Protein AF-A0A5D2XWC8-F1 (afdb_monomer_lite)

Secondary structure (DSSP, 8-state):
-HHHHHHHHHHHHHHHHHHHHHHHHHHHHHHH-TTTT--TTHHHH-----TTSTTB-HHHHHS--HHHHSTTSTT---S-SSB--HHHHHHHHTSTTHHHHHHHHHHHHHHHHHHHHHHHHHHHHHHHHHHHHHHS-----PPPHHHHHHHHHHHHHHHHHHHHHHHHHHTT-HHHHHHHHHHHHHHHTT--

Organism: Gossypium mustelinum (NCBI:txid34275)

Foldseek 3Di:
DVVVVVVVVVVVVVVVVVVVVVVVVVVVCVVPNPCPPDDPVNVVVDDPDALPDPLAQLLLLQPDDPQVVQPPHPPHPHDDSHDNDVVNSVVLVPDPCNVVCNVVSVVVVVVVVVVVVVVVVVVVVVVVVVVVVVVPDPPPPPQPPVNVVVVVVVVVVLVVLVVVLVVCVVVVVPVVSVVSVVVSVVVVVVVD

InterPro domains:
  IPR004882 Luc7-related [PF03194] (22-184)
  IPR004882 Luc7-related [PTHR12375] (21-184)

Structure (mmCIF, N/CA/C/O backbone):
data_AF-A0A5D2XWC8-F1
#
_entry.id   AF-A0A5D2XWC8-F1
#
loop_
_atom_site.group_PDB
_atom_site.id
_atom_site.type_symbol
_atom_site.label_atom_id
_atom_site.label_alt_id
_atom_site.label_comp_id
_atom_site.label_asym_id
_atom_site.label_entity_id
_atom_site.label_seq_id
_atom_site.pdbx_PDB_ins_code
_atom_site.Cartn_x
_atom_site.Cartn_y
_atom_site.Cartn_z
_atom_site.occupancy
_atom_site.B_iso_or_equiv
_atom_site.auth_seq_id
_atom_site.auth_comp_id
_atom_site.auth_asym_id
_atom_site.auth_atom_id
_atom_site.pdbx_PDB_model_num
ATOM 1 N N . SER A 1 1 ? -16.685 -23.883 1.440 1.00 54.78 1 SER A N 1
ATOM 2 C CA . SER A 1 1 ? -17.374 -22.739 0.818 1.00 54.78 1 SER A CA 1
ATOM 3 C C . SER A 1 1 ? -17.282 -22.875 -0.696 1.00 54.78 1 SER A C 1
ATOM 5 O O . SER A 1 1 ? -16.177 -22.908 -1.220 1.00 54.78 1 SER A O 1
ATOM 7 N N . ILE A 1 2 ? -18.404 -23.049 -1.403 1.00 61.97 2 ILE A N 1
ATOM 8 C CA . ILE A 1 2 ? -18.435 -23.321 -2.860 1.00 61.97 2 ILE A CA 1
ATOM 9 C C . ILE A 1 2 ? -17.754 -22.191 -3.659 1.00 61.97 2 ILE A C 1
ATOM 11 O O . ILE A 1 2 ? -17.046 -22.448 -4.630 1.00 61.97 2 ILE A O 1
ATOM 15 N N . TYR A 1 3 ? -17.871 -20.954 -3.175 1.00 50.38 3 TYR A N 1
ATOM 16 C CA . TYR A 1 3 ? -17.264 -19.765 -3.773 1.00 50.38 3 TYR A CA 1
ATOM 17 C C . TYR A 1 3 ? -15.728 -19.772 -3.767 1.00 50.38 3 TYR A C 1
ATOM 19 O O . TYR A 1 3 ? -15.124 -19.341 -4.745 1.00 50.38 3 TYR A O 1
ATOM 27 N N . GLU A 1 4 ? -15.078 -20.311 -2.729 1.00 62.38 4 GLU A N 1
ATOM 28 C CA . GLU A 1 4 ? -13.609 -20.417 -2.703 1.00 62.38 4 GLU A CA 1
ATOM 29 C C . GLU A 1 4 ? -13.086 -21.422 -3.730 1.00 62.38 4 GLU A C 1
ATOM 31 O O . GLU A 1 4 ? -12.041 -21.197 -4.337 1.00 62.38 4 GLU A O 1
ATOM 36 N N . ASN A 1 5 ? -13.820 -22.515 -3.958 1.00 63.06 5 ASN A N 1
ATOM 37 C CA . ASN A 1 5 ? -13.453 -23.498 -4.973 1.00 63.06 5 ASN A CA 1
ATOM 38 C C . ASN A 1 5 ? -13.664 -22.948 -6.388 1.00 63.06 5 ASN A C 1
ATOM 40 O O . ASN A 1 5 ? -12.824 -23.189 -7.247 1.00 63.06 5 ASN A O 1
ATOM 44 N N . ILE A 1 6 ? -14.712 -22.149 -6.620 1.00 68.94 6 ILE A N 1
ATOM 45 C CA . ILE A 1 6 ? -14.943 -21.479 -7.910 1.00 68.94 6 ILE A CA 1
ATOM 46 C C . ILE A 1 6 ? -13.860 -20.425 -8.190 1.00 68.94 6 ILE A C 1
ATOM 48 O O . ILE A 1 6 ? -13.326 -20.391 -9.294 1.00 68.94 6 ILE A O 1
ATOM 52 N N . LEU A 1 7 ? -13.472 -19.614 -7.199 1.00 56.53 7 LEU A N 1
ATOM 53 C CA . LEU A 1 7 ? -12.392 -18.623 -7.337 1.00 56.53 7 LEU A CA 1
ATOM 54 C C . LEU A 1 7 ? -11.024 -19.272 -7.572 1.00 56.53 7 LEU A C 1
ATOM 56 O O . LEU A 1 7 ? -10.257 -18.800 -8.411 1.00 56.53 7 LEU A O 1
ATOM 60 N N . LYS A 1 8 ? -10.723 -20.374 -6.874 1.00 65.06 8 LYS A N 1
ATOM 61 C CA . LYS A 1 8 ? -9.512 -21.168 -7.125 1.00 65.06 8 LYS A CA 1
ATOM 62 C C . LYS A 1 8 ? -9.528 -21.774 -8.524 1.00 65.06 8 LYS A C 1
ATOM 64 O O . LYS A 1 8 ? -8.519 -21.693 -9.212 1.00 65.06 8 LYS A O 1
ATOM 69 N N . PHE A 1 9 ? -10.663 -22.312 -8.969 1.00 70.75 9 PHE A N 1
ATOM 70 C CA . PHE A 1 9 ? -10.801 -22.875 -10.311 1.00 70.75 9 PHE A CA 1
ATOM 71 C C . PHE A 1 9 ? -10.663 -21.799 -11.394 1.00 70.75 9 PHE A C 1
ATOM 73 O O . PHE A 1 9 ? -9.959 -22.015 -12.370 1.00 70.75 9 PHE A O 1
ATOM 80 N N . PHE A 1 10 ? -11.252 -20.616 -11.204 1.00 60.78 10 PHE A N 1
ATOM 81 C CA . PHE A 1 10 ? -11.166 -19.510 -12.160 1.00 60.78 10 PHE A CA 1
ATOM 82 C C . PHE A 1 10 ? -9.744 -18.938 -12.263 1.00 60.78 10 PHE A C 1
ATOM 84 O O . PHE A 1 10 ? -9.257 -18.718 -13.370 1.00 60.78 10 PHE A O 1
ATOM 91 N N . ASN A 1 11 ? -9.041 -18.770 -11.136 1.00 56.38 11 ASN A N 1
ATOM 92 C CA . ASN A 1 11 ? -7.635 -18.349 -11.137 1.00 56.38 11 ASN A CA 1
ATOM 93 C C . ASN A 1 11 ? -6.719 -19.405 -11.759 1.00 56.38 11 ASN A C 1
ATOM 95 O O . ASN A 1 11 ? -5.891 -19.065 -12.599 1.00 56.38 11 ASN A O 1
ATOM 99 N N . LEU A 1 12 ? -6.903 -20.683 -11.412 1.00 61.22 12 LEU A N 1
ATOM 100 C CA . LEU A 1 12 ? -6.120 -21.773 -11.992 1.00 61.22 12 LEU A CA 1
ATOM 101 C C . LEU A 1 12 ? -6.375 -21.886 -13.501 1.00 61.22 12 LEU A C 1
ATOM 103 O O . LEU A 1 12 ? -5.437 -22.048 -14.269 1.00 61.22 12 LEU A O 1
ATOM 107 N N . PHE A 1 13 ? -7.625 -21.727 -13.940 1.00 59.25 13 PHE A N 1
ATOM 108 C CA . PHE A 1 13 ? -8.003 -21.763 -15.352 1.00 59.25 13 PHE A CA 1
ATOM 109 C C . PHE A 1 13 ? -7.475 -20.549 -16.126 1.00 59.25 13 PHE A C 1
ATOM 111 O O . PHE A 1 13 ? -6.990 -20.703 -17.243 1.00 59.25 13 PHE A O 1
ATOM 118 N N . SER A 1 14 ? -7.504 -19.350 -15.536 1.00 54.59 14 SER A N 1
ATOM 119 C CA . SER A 1 14 ? -6.908 -18.145 -16.127 1.00 54.59 14 SER A CA 1
ATOM 120 C C . SER A 1 14 ? -5.389 -18.273 -16.252 1.00 54.59 14 SER A C 1
ATOM 122 O O . SER A 1 14 ? -4.831 -17.969 -17.305 1.00 54.59 14 SER A O 1
ATOM 124 N N . GLN A 1 15 ? -4.724 -18.777 -15.211 1.00 54.72 15 GLN A N 1
ATOM 125 C CA . GLN A 1 15 ? -3.281 -19.007 -15.198 1.00 54.72 15 GLN A CA 1
ATOM 126 C C . GLN A 1 15 ? -2.872 -20.085 -16.212 1.00 54.72 15 GLN A C 1
ATOM 128 O O . GLN A 1 15 ? -1.922 -19.892 -16.968 1.00 54.72 15 GLN A O 1
ATOM 133 N N . PHE A 1 16 ? -3.647 -21.168 -16.313 1.00 55.03 16 PHE A N 1
ATOM 134 C CA . PHE A 1 16 ? -3.420 -22.235 -17.288 1.00 55.03 16 PHE A CA 1
ATOM 135 C C . PHE A 1 16 ? -3.670 -21.761 -18.728 1.00 55.03 16 PHE A C 1
ATOM 137 O O . PHE A 1 16 ? -2.882 -22.043 -19.625 1.00 55.03 16 PHE A O 1
ATOM 144 N N . ARG A 1 17 ? -4.726 -20.973 -18.966 1.00 52.31 17 ARG A N 1
ATOM 145 C CA . ARG A 1 17 ? -5.035 -20.395 -20.285 1.00 52.31 17 ARG A CA 1
ATOM 146 C C . ARG A 1 17 ? -3.965 -19.401 -20.750 1.00 52.31 17 ARG A C 1
ATOM 148 O O . ARG A 1 17 ? -3.663 -19.371 -21.941 1.00 52.31 17 ARG A O 1
ATOM 155 N N . PHE A 1 18 ? -3.397 -18.616 -19.835 1.00 47.09 18 PHE A N 1
ATOM 156 C CA . PHE A 1 18 ? -2.287 -17.704 -20.125 1.00 47.09 18 PHE A CA 1
ATOM 157 C C . PHE A 1 18 ? -1.017 -18.485 -20.504 1.00 47.09 18 PHE A C 1
ATOM 159 O O . PHE A 1 18 ? -0.455 -18.250 -21.570 1.00 47.09 18 PHE A O 1
ATOM 166 N N . GLN A 1 19 ? -0.658 -19.520 -19.732 1.00 57.03 19 GLN A N 1
ATOM 167 C CA . GLN A 1 19 ? 0.472 -20.407 -20.045 1.00 57.03 19 GLN A CA 1
ATOM 168 C C . GLN A 1 19 ? 0.331 -21.135 -21.389 1.00 57.03 19 GLN A C 1
ATOM 170 O O . GLN A 1 19 ? 1.308 -21.252 -22.120 1.00 57.03 19 GLN A O 1
ATOM 175 N N . VAL A 1 20 ? -0.865 -21.622 -21.736 1.00 61.16 20 VAL A N 1
ATOM 176 C CA . VAL A 1 20 ? -1.097 -22.341 -23.002 1.00 61.16 20 VAL A CA 1
ATOM 177 C C . VAL A 1 20 ? -0.996 -21.404 -24.209 1.00 61.16 20 VAL A C 1
ATOM 179 O O . VAL A 1 20 ? -0.419 -21.785 -25.226 1.00 61.16 20 VAL A O 1
ATOM 182 N N . MET A 1 21 ? -1.509 -20.174 -24.096 1.00 60.53 21 MET A N 1
ATOM 183 C CA . MET A 1 21 ? -1.393 -19.165 -25.155 1.00 60.53 21 MET A CA 1
ATOM 184 C C . MET A 1 21 ? 0.052 -18.706 -25.359 1.00 60.53 21 MET A C 1
ATOM 186 O O . MET A 1 21 ? 0.487 -18.578 -26.502 1.00 60.53 21 MET A O 1
ATOM 190 N N . ASP A 1 22 ? 0.813 -18.513 -24.282 1.00 64.38 22 ASP A N 1
ATOM 191 C CA . ASP A 1 22 ? 2.220 -18.114 -24.374 1.00 64.38 22 ASP A CA 1
ATOM 192 C C . ASP A 1 22 ? 3.117 -19.261 -24.852 1.00 64.38 22 ASP A C 1
ATOM 194 O O . ASP A 1 22 ? 4.022 -19.033 -25.649 1.00 64.38 22 ASP A O 1
ATOM 198 N N . ALA A 1 23 ? 2.821 -20.507 -24.470 1.00 64.38 23 ALA A N 1
ATOM 199 C CA . ALA A 1 23 ? 3.523 -21.682 -24.983 1.00 64.38 23 ALA A CA 1
ATOM 200 C C . ALA A 1 23 ? 3.250 -21.918 -26.478 1.00 64.38 23 ALA A C 1
ATOM 202 O O . ALA A 1 23 ? 4.168 -22.242 -27.228 1.00 64.38 23 ALA A O 1
ATOM 203 N N . GLN A 1 24 ? 2.009 -21.719 -26.941 1.00 61.78 24 GLN A N 1
ATOM 204 C CA . GLN A 1 24 ? 1.690 -21.795 -28.371 1.00 61.78 24 GLN A CA 1
ATOM 205 C C . GLN A 1 24 ? 2.339 -20.661 -29.168 1.00 61.78 24 GLN A C 1
ATOM 207 O O . GLN A 1 24 ? 2.799 -20.902 -30.283 1.00 61.78 24 GLN A O 1
ATOM 212 N N . ARG A 1 25 ? 2.415 -19.448 -28.606 1.00 63.25 25 ARG A N 1
ATOM 213 C CA . ARG A 1 25 ? 3.141 -18.322 -29.215 1.00 63.25 25 ARG A CA 1
ATOM 214 C C . ARG A 1 25 ? 4.638 -18.591 -29.294 1.00 63.25 25 ARG A C 1
ATOM 216 O O . ARG A 1 25 ? 5.199 -18.441 -30.368 1.00 63.25 25 ARG A O 1
ATOM 223 N N . ALA A 1 26 ? 5.249 -19.071 -28.213 1.00 67.06 26 ALA A N 1
ATOM 224 C CA . ALA A 1 26 ? 6.668 -19.412 -28.176 1.00 67.06 26 ALA A CA 1
ATOM 225 C C . ALA A 1 26 ? 7.027 -20.507 -29.196 1.00 67.06 26 ALA A C 1
ATOM 227 O O . ALA A 1 26 ? 8.011 -20.374 -29.917 1.00 67.06 26 ALA A O 1
ATOM 228 N N . LEU A 1 27 ? 6.188 -21.540 -29.325 1.00 68.75 27 LEU A N 1
ATOM 229 C CA . LEU A 1 27 ? 6.375 -22.596 -30.323 1.00 68.75 27 LEU A CA 1
ATOM 230 C C . LEU A 1 27 ? 6.219 -22.073 -31.763 1.00 68.75 27 LEU A C 1
ATOM 232 O O . LEU A 1 27 ? 6.950 -22.483 -32.662 1.00 68.75 27 LEU A O 1
ATOM 236 N N . LEU A 1 28 ? 5.270 -21.162 -32.001 1.00 58.47 28 LEU A N 1
ATOM 237 C CA . LEU A 1 28 ? 5.082 -20.526 -33.309 1.00 58.47 28 LEU A CA 1
ATOM 238 C C . LEU A 1 28 ? 6.227 -19.562 -33.658 1.00 58.47 28 LEU A C 1
ATOM 240 O O . LEU A 1 28 ? 6.624 -19.501 -34.823 1.00 58.47 28 LEU A O 1
ATOM 244 N N . ASP A 1 29 ? 6.780 -18.858 -32.670 1.00 66.44 29 ASP A N 1
ATOM 245 C CA . ASP A 1 29 ? 7.931 -17.962 -32.820 1.00 66.44 29 ASP A CA 1
ATOM 246 C C . ASP A 1 29 ? 9.225 -18.735 -33.121 1.00 66.44 29 ASP A C 1
ATOM 248 O O . ASP A 1 29 ? 10.055 -18.263 -33.901 1.00 66.44 29 ASP A O 1
ATOM 252 N N . GLU A 1 30 ? 9.369 -19.944 -32.573 1.00 61.03 30 GLU A N 1
ATOM 253 C CA . GLU A 1 30 ? 10.474 -20.866 -32.865 1.00 61.03 30 GLU A CA 1
ATOM 254 C C . GLU A 1 30 ? 10.376 -21.456 -34.285 1.00 61.03 30 GLU A C 1
ATOM 256 O O . GLU A 1 30 ? 11.393 -21.671 -34.944 1.00 61.03 30 GLU A O 1
ATOM 261 N N . LEU A 1 31 ? 9.154 -21.650 -34.800 1.00 53.94 31 LEU A N 1
ATOM 262 C CA . LEU A 1 31 ? 8.916 -22.234 -36.125 1.00 53.94 31 LEU A CA 1
ATOM 263 C C . LEU A 1 31 ? 8.903 -21.201 -37.273 1.00 53.94 31 LEU A C 1
ATOM 265 O O . LEU A 1 31 ? 9.210 -21.559 -38.408 1.00 53.94 31 LEU A O 1
ATOM 269 N N . MET A 1 32 ? 8.526 -19.939 -37.010 1.00 55.94 32 MET A N 1
ATOM 270 C CA . MET A 1 32 ? 8.271 -18.918 -38.050 1.00 55.94 32 MET A CA 1
ATOM 271 C C . MET A 1 32 ? 9.035 -17.594 -37.864 1.00 55.94 32 MET A C 1
ATOM 273 O O . MET A 1 32 ? 8.947 -16.722 -38.732 1.00 55.94 32 MET A O 1
ATOM 277 N N . GLY A 1 33 ? 9.793 -17.440 -36.774 1.00 59.25 33 GLY A N 1
ATOM 278 C CA . GLY A 1 33 ? 10.569 -16.242 -36.460 1.00 59.25 33 GLY A CA 1
ATOM 279 C C . GLY A 1 33 ? 9.731 -15.098 -35.874 1.00 59.25 33 GLY A C 1
ATOM 280 O O . GLY A 1 33 ? 8.664 -14.741 -36.373 1.00 59.25 33 GLY A O 1
ATOM 281 N N . THR A 1 34 ? 10.277 -14.442 -34.847 1.00 58.56 34 THR A N 1
ATOM 282 C CA . THR A 1 34 ? 9.644 -13.334 -34.094 1.00 58.56 34 THR A CA 1
ATOM 283 C C . THR A 1 34 ? 9.353 -12.072 -34.924 1.00 58.56 34 THR A C 1
ATOM 285 O O . THR A 1 34 ? 8.670 -11.162 -34.458 1.00 58.56 34 THR A O 1
ATOM 288 N N . ALA A 1 35 ? 9.842 -12.003 -36.166 1.00 48.12 35 ALA A N 1
ATOM 289 C CA . ALA A 1 35 ? 9.677 -10.863 -37.069 1.00 48.12 35 ALA A CA 1
ATOM 290 C C . ALA A 1 35 ? 8.373 -10.888 -37.892 1.00 48.12 35 ALA A C 1
ATOM 292 O O . ALA A 1 35 ? 8.118 -9.953 -38.650 1.00 48.12 35 ALA A O 1
ATOM 293 N N . ARG A 1 36 ? 7.540 -11.933 -37.770 1.00 48.81 36 ARG A N 1
ATOM 294 C CA . ARG A 1 36 ? 6.333 -12.099 -38.600 1.00 48.81 36 ARG A CA 1
ATOM 295 C C . ARG A 1 36 ? 5.228 -11.068 -38.316 1.00 48.81 36 ARG A C 1
ATOM 297 O O . ARG A 1 36 ? 4.431 -10.789 -39.205 1.00 48.81 36 ARG A O 1
ATOM 304 N N . ASN A 1 37 ? 5.178 -10.503 -37.110 1.00 52.81 37 ASN A N 1
ATOM 305 C CA . ASN A 1 37 ? 4.130 -9.555 -36.712 1.00 52.81 37 ASN A CA 1
ATOM 306 C C . ASN A 1 37 ? 4.495 -8.081 -36.952 1.00 52.81 37 ASN A C 1
ATOM 308 O O . ASN A 1 37 ? 3.704 -7.216 -36.598 1.00 52.81 37 ASN A O 1
ATOM 312 N N . LEU A 1 38 ? 5.668 -7.785 -37.522 1.00 48.97 38 LEU A N 1
ATOM 313 C CA . LEU A 1 38 ? 6.109 -6.406 -37.737 1.00 48.97 38 LEU A CA 1
ATOM 314 C C . LEU A 1 38 ? 5.708 -5.927 -39.130 1.00 48.97 38 LEU A C 1
ATOM 316 O O . LEU A 1 38 ? 6.145 -6.481 -40.143 1.00 48.97 38 LEU A O 1
ATOM 320 N N . THR A 1 39 ? 4.908 -4.867 -39.176 1.00 51.00 39 THR A N 1
ATOM 321 C CA . THR A 1 39 ? 4.614 -4.154 -40.421 1.00 51.00 39 THR A CA 1
ATOM 322 C C . THR A 1 39 ? 5.825 -3.310 -40.852 1.00 51.00 39 THR A C 1
ATOM 324 O O . THR A 1 39 ? 6.623 -2.854 -40.030 1.00 51.00 39 THR A O 1
ATOM 327 N N . GLU A 1 40 ? 6.005 -3.105 -42.162 1.00 49.88 40 GLU A N 1
ATOM 328 C CA . GLU A 1 40 ? 7.131 -2.342 -42.749 1.00 49.88 40 GLU A CA 1
ATOM 329 C C . GLU A 1 40 ? 7.216 -0.879 -42.250 1.00 49.88 40 GLU A C 1
ATOM 331 O O . GLU A 1 40 ? 8.267 -0.242 -42.345 1.00 49.88 40 GLU A O 1
ATOM 336 N N . GLU A 1 41 ? 6.133 -0.354 -41.676 1.00 50.09 41 GLU A N 1
ATOM 337 C CA . GLU A 1 41 ? 6.032 0.993 -41.103 1.00 50.09 41 GLU A CA 1
ATOM 338 C C . GLU A 1 41 ? 6.590 1.062 -39.669 1.00 50.09 41 GLU A C 1
ATOM 340 O O . GLU A 1 41 ? 7.271 2.029 -39.319 1.00 50.09 41 GLU A O 1
ATOM 345 N N . GLU A 1 42 ? 6.433 0.002 -38.870 1.00 51.47 42 GLU A N 1
ATOM 346 C CA . GLU A 1 42 ? 6.995 -0.100 -37.512 1.00 51.47 42 GLU A CA 1
ATOM 347 C C . GLU A 1 42 ? 8.523 -0.251 -37.532 1.00 51.47 42 GLU A C 1
ATOM 349 O O . GLU A 1 42 ? 9.212 0.249 -36.642 1.00 51.47 42 GLU A O 1
ATOM 354 N N . LYS A 1 43 ? 9.084 -0.834 -38.602 1.00 48.16 43 LYS A N 1
ATOM 355 C CA . LYS A 1 43 ? 10.541 -0.934 -38.817 1.00 48.16 43 LYS A CA 1
ATOM 356 C C . LYS A 1 43 ? 11.234 0.420 -39.021 1.00 48.16 43 LYS A C 1
ATOM 358 O O . LYS A 1 43 ? 12.427 0.524 -38.755 1.00 48.16 43 LYS A O 1
ATOM 363 N N . LYS A 1 44 ? 10.529 1.457 -39.494 1.00 44.34 44 LYS A N 1
ATOM 364 C CA . LYS A 1 44 ? 11.110 2.794 -39.755 1.00 44.34 44 LYS A CA 1
ATOM 365 C C . LYS A 1 44 ? 11.094 3.725 -38.537 1.00 44.34 44 LYS A C 1
ATOM 367 O O . LYS A 1 44 ? 11.862 4.684 -38.510 1.00 44.34 44 LYS A O 1
ATOM 372 N N . GLY A 1 45 ? 10.246 3.446 -37.543 1.00 43.47 45 GLY A N 1
ATOM 373 C CA . GLY A 1 45 ? 10.163 4.182 -36.272 1.00 43.47 45 GLY A CA 1
ATOM 374 C C . GLY A 1 45 ? 10.889 3.512 -35.100 1.00 43.47 45 GLY A C 1
ATOM 375 O O . GLY A 1 45 ? 11.071 4.142 -34.059 1.00 43.47 45 GLY A O 1
ATOM 376 N N . TYR A 1 46 ? 11.328 2.261 -35.269 1.00 49.12 46 TYR A N 1
ATOM 377 C CA . TYR A 1 46 ? 12.073 1.494 -34.273 1.00 49.12 46 TYR A CA 1
ATOM 378 C C . TYR A 1 46 ? 13.485 2.081 -34.089 1.00 49.12 46 TYR A C 1
ATOM 380 O O . TYR A 1 46 ? 14.462 1.629 -34.685 1.00 49.12 46 TYR A O 1
ATOM 388 N N . ARG A 1 47 ? 13.628 3.111 -33.246 1.00 51.88 47 ARG A N 1
ATOM 389 C CA . ARG A 1 47 ? 14.903 3.267 -32.533 1.00 51.88 47 ARG A CA 1
ATOM 390 C C . ARG A 1 47 ? 15.038 2.033 -31.658 1.00 51.88 47 ARG A C 1
ATOM 392 O O . ARG A 1 47 ? 14.111 1.718 -30.919 1.00 51.88 47 ARG A O 1
ATOM 399 N N . GLU A 1 48 ? 16.163 1.336 -31.751 1.00 57.03 48 GLU A N 1
ATOM 400 C CA . GLU A 1 48 ? 16.514 0.322 -30.761 1.00 57.03 48 GLU A CA 1
ATOM 401 C C . GLU A 1 48 ? 16.500 0.988 -29.381 1.00 57.03 48 GLU A C 1
ATOM 403 O O . GLU A 1 48 ? 17.416 1.738 -29.042 1.00 57.03 48 GLU A O 1
ATOM 408 N N . LEU A 1 49 ? 15.426 0.755 -28.622 1.00 65.38 49 LEU A N 1
ATOM 409 C CA . LEU A 1 49 ? 15.331 1.138 -27.221 1.00 65.38 49 LEU A CA 1
ATOM 410 C C . LEU A 1 49 ? 16.506 0.489 -26.500 1.00 65.38 49 LEU A C 1
ATOM 412 O O . LEU A 1 49 ? 16.673 -0.732 -26.523 1.00 65.38 49 LEU A O 1
ATOM 416 N N . ARG A 1 50 ? 17.353 1.311 -25.894 1.00 73.50 50 ARG A N 1
ATOM 417 C CA . ARG A 1 50 ? 18.466 0.849 -25.073 1.00 73.50 50 ARG A CA 1
ATOM 418 C C . ARG A 1 50 ? 18.019 0.804 -23.624 1.00 73.50 50 ARG A C 1
ATOM 420 O O . ARG A 1 50 ? 17.180 1.580 -23.182 1.00 73.50 50 ARG A O 1
ATOM 427 N N . TRP A 1 51 ? 18.652 -0.062 -22.841 1.00 74.25 51 TRP A N 1
ATOM 428 C CA . TRP A 1 51 ? 18.428 -0.121 -21.392 1.00 74.25 51 TRP A CA 1
ATOM 429 C C . TRP A 1 51 ? 18.783 1.196 -20.667 1.00 74.25 51 TRP A C 1
ATOM 431 O O . TRP A 1 51 ? 18.326 1.418 -19.552 1.00 74.25 51 TRP A O 1
ATOM 441 N N . ASP A 1 52 ? 19.580 2.066 -21.300 1.00 73.81 52 ASP A N 1
ATOM 442 C CA . ASP A 1 52 ? 19.949 3.406 -20.819 1.00 73.81 52 ASP A CA 1
ATOM 443 C C . ASP A 1 52 ? 18.833 4.464 -21.027 1.00 73.81 52 ASP A C 1
ATOM 445 O O . ASP A 1 52 ? 18.953 5.589 -20.530 1.00 73.81 52 ASP A O 1
ATOM 449 N N . ASP A 1 53 ? 17.762 4.153 -21.768 1.00 82.69 53 ASP A N 1
ATOM 450 C CA . ASP A 1 53 ? 16.712 5.123 -22.091 1.00 82.69 53 ASP A CA 1
ATOM 451 C C . ASP A 1 53 ? 15.771 5.384 -20.907 1.00 82.69 53 ASP A C 1
ATOM 453 O O . ASP A 1 53 ? 15.373 4.485 -20.170 1.00 82.69 53 ASP A O 1
ATOM 457 N N . LYS A 1 54 ? 15.339 6.642 -20.746 1.00 79.12 54 LYS A N 1
ATOM 458 C CA . LYS A 1 54 ? 14.446 7.060 -19.642 1.00 79.12 54 LYS A CA 1
ATOM 459 C C . LYS A 1 54 ? 13.035 6.471 -19.725 1.00 79.12 54 LYS A C 1
ATOM 461 O O . LYS A 1 54 ? 12.296 6.513 -18.741 1.00 79.12 54 LYS A O 1
ATOM 466 N N . GLU A 1 55 ? 12.658 5.973 -20.898 1.00 81.75 55 GLU A N 1
ATOM 467 C CA . GLU A 1 55 ? 11.383 5.295 -21.141 1.00 81.75 55 GLU A CA 1
ATOM 468 C C . GLU A 1 55 ? 11.363 3.896 -20.516 1.00 81.75 55 GLU A C 1
ATOM 470 O O . GLU A 1 55 ? 10.298 3.366 -20.206 1.00 81.75 55 GLU A O 1
ATOM 475 N N . VAL A 1 56 ? 12.540 3.320 -20.266 1.00 84.88 56 VAL A N 1
ATOM 476 C CA . VAL A 1 56 ? 12.707 2.010 -19.648 1.00 84.88 56 VAL A CA 1
ATOM 477 C C . VAL A 1 56 ? 12.634 2.137 -18.129 1.00 84.88 56 VAL A C 1
ATOM 479 O O . VAL A 1 56 ? 13.160 3.067 -17.513 1.00 84.88 56 VAL A O 1
ATOM 482 N N . CYS A 1 57 ? 11.953 1.194 -17.479 1.00 87.69 57 CYS A N 1
ATOM 483 C CA . CYS A 1 57 ? 11.803 1.252 -16.034 1.00 87.69 57 CYS A CA 1
ATOM 484 C C . CYS A 1 57 ? 13.081 0.817 -15.315 1.00 87.69 57 CYS A C 1
ATOM 486 O O . CYS A 1 57 ? 13.363 -0.373 -15.185 1.00 87.69 57 CYS A O 1
ATOM 488 N N . ALA A 1 58 ? 13.789 1.788 -14.739 1.00 86.56 58 ALA A N 1
ATOM 489 C CA . ALA A 1 58 ? 14.950 1.548 -13.881 1.00 86.56 58 ALA A CA 1
ATOM 490 C C . ALA A 1 58 ? 14.677 0.531 -12.753 1.00 86.56 58 ALA A C 1
ATOM 492 O O . ALA A 1 58 ? 15.517 -0.311 -12.447 1.00 86.56 58 ALA A O 1
ATOM 493 N N . PHE A 1 59 ? 13.480 0.561 -12.156 1.00 88.75 59 PHE A N 1
ATOM 494 C CA . PHE A 1 59 ? 13.113 -0.338 -11.052 1.00 88.75 59 PHE A CA 1
ATOM 495 C C . PHE A 1 59 ? 13.029 -1.804 -11.499 1.00 88.75 59 PHE A C 1
ATOM 497 O O . PHE A 1 59 ? 13.490 -2.703 -10.795 1.00 88.75 59 PHE A O 1
ATOM 504 N N . TYR A 1 60 ? 12.474 -2.029 -12.694 1.00 87.50 60 TYR A N 1
ATOM 505 C CA . TYR A 1 60 ? 12.363 -3.355 -13.300 1.00 87.50 60 TYR A CA 1
ATOM 506 C C . TYR A 1 60 ? 13.736 -3.931 -13.672 1.00 87.50 60 TYR A C 1
ATOM 508 O O . TYR A 1 60 ? 13.967 -5.129 -13.492 1.00 87.50 60 TYR A O 1
ATOM 516 N N . MET A 1 61 ? 14.654 -3.070 -14.128 1.00 84.88 61 MET A N 1
ATOM 517 C CA . MET A 1 61 ? 16.011 -3.465 -14.519 1.00 84.88 61 MET A CA 1
ATOM 518 C C . MET A 1 61 ? 16.820 -4.033 -13.353 1.00 84.88 61 MET A C 1
ATOM 520 O O . MET A 1 61 ? 17.530 -5.014 -13.532 1.00 84.88 61 MET A O 1
ATOM 524 N N . VAL A 1 62 ? 16.676 -3.472 -12.150 1.00 84.75 62 VAL A N 1
ATOM 525 C CA . VAL A 1 62 ? 17.436 -3.934 -10.978 1.00 84.75 62 VAL A CA 1
ATOM 526 C C . VAL A 1 62 ? 16.784 -5.133 -10.295 1.00 84.75 62 VAL A C 1
ATOM 528 O O . VAL A 1 62 ? 17.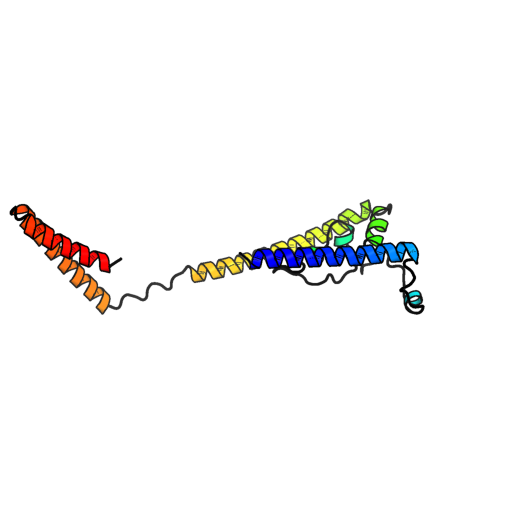437 -6.137 -10.027 1.00 84.75 62 VAL A O 1
ATOM 531 N N . ARG A 1 63 ? 15.499 -5.025 -9.939 1.00 81.88 63 ARG A N 1
ATOM 532 C CA . ARG A 1 63 ? 14.817 -6.038 -9.118 1.00 81.88 63 ARG A CA 1
ATOM 533 C C . ARG A 1 63 ? 13.382 -6.245 -9.564 1.00 81.88 63 ARG A C 1
ATOM 535 O O . ARG A 1 63 ? 13.083 -7.246 -10.210 1.00 81.88 63 ARG A O 1
ATOM 542 N N . PHE A 1 64 ? 12.507 -5.316 -9.191 1.00 84.06 64 PHE A N 1
ATOM 543 C CA . PHE A 1 64 ? 11.076 -5.377 -9.453 1.00 84.06 64 PHE A CA 1
ATOM 544 C C . PHE A 1 64 ? 10.500 -3.967 -9.573 1.00 84.06 64 PHE A C 1
ATOM 546 O O . PHE A 1 64 ? 10.966 -3.027 -8.926 1.00 84.06 64 PHE A O 1
ATOM 553 N N . CYS A 1 65 ? 9.444 -3.825 -10.373 1.00 87.94 65 CYS A N 1
ATOM 554 C CA . CYS A 1 65 ? 8.662 -2.600 -10.406 1.00 87.94 65 CYS A CA 1
ATOM 555 C C . CYS A 1 65 ? 7.499 -2.702 -9.406 1.00 87.94 65 CYS A C 1
ATOM 557 O O . CYS A 1 65 ? 6.721 -3.652 -9.485 1.00 87.94 65 CYS A O 1
ATOM 559 N N . PRO A 1 66 ? 7.321 -1.732 -8.492 1.00 86.44 66 PRO A N 1
ATOM 560 C CA . PRO A 1 66 ? 6.192 -1.746 -7.560 1.00 86.44 66 PRO A CA 1
ATOM 561 C C . PRO A 1 66 ? 4.815 -1.714 -8.241 1.00 86.44 66 PRO A C 1
ATOM 563 O O . PRO A 1 66 ? 3.861 -2.246 -7.686 1.00 86.44 66 PRO A O 1
ATOM 566 N N . HIS A 1 67 ? 4.711 -1.127 -9.439 1.00 84.69 67 HIS A N 1
ATOM 567 C CA . HIS A 1 67 ? 3.460 -1.095 -10.208 1.00 84.69 67 HIS A CA 1
ATOM 568 C C . HIS A 1 67 ? 3.003 -2.507 -10.592 1.00 84.69 67 HIS A C 1
ATOM 570 O O . HIS A 1 67 ? 1.834 -2.828 -10.430 1.00 84.69 67 HIS A O 1
ATOM 576 N N . ASP A 1 68 ? 3.934 -3.379 -10.990 1.00 84.50 68 ASP A N 1
ATOM 577 C CA . ASP A 1 68 ? 3.630 -4.766 -11.367 1.00 84.50 68 ASP A CA 1
ATOM 578 C C . ASP A 1 68 ? 3.313 -5.645 -10.151 1.00 84.50 68 ASP A C 1
ATOM 580 O O . ASP A 1 68 ? 2.579 -6.624 -10.257 1.00 84.50 68 ASP A O 1
ATOM 584 N N . LEU A 1 69 ? 3.858 -5.300 -8.980 1.00 85.31 69 LEU A N 1
ATOM 585 C CA . LEU A 1 69 ? 3.654 -6.067 -7.753 1.00 85.31 69 LEU A CA 1
ATOM 586 C C . LEU A 1 69 ? 2.252 -5.860 -7.159 1.00 85.31 69 LEU A C 1
ATOM 588 O O . LEU A 1 69 ? 1.702 -6.774 -6.547 1.00 85.31 69 LEU A O 1
ATOM 592 N N . PHE A 1 70 ? 1.682 -4.661 -7.312 1.00 81.44 70 PHE A N 1
ATOM 593 C CA . PHE A 1 70 ? 0.410 -4.280 -6.689 1.00 81.44 70 PHE A CA 1
ATOM 594 C C . PHE A 1 70 ? -0.804 -4.340 -7.627 1.00 81.44 70 PHE A C 1
ATOM 596 O O . PHE A 1 70 ? -1.897 -3.937 -7.213 1.00 81.44 70 PHE A O 1
ATOM 603 N N . VAL A 1 71 ? -0.652 -4.890 -8.836 1.00 83.25 71 VAL A N 1
ATOM 604 C CA . VAL A 1 71 ? -1.762 -5.066 -9.785 1.00 83.25 71 VAL A CA 1
ATOM 605 C C . VAL A 1 71 ? -2.873 -5.902 -9.144 1.00 83.25 71 VAL A C 1
ATOM 607 O O . VAL A 1 71 ? -2.610 -6.920 -8.501 1.00 83.25 71 VAL A O 1
ATOM 610 N N . ASN A 1 72 ? -4.128 -5.481 -9.316 1.00 80.12 72 ASN A N 1
ATOM 611 C CA . ASN A 1 72 ? -5.319 -6.137 -8.749 1.00 80.12 72 ASN A CA 1
ATOM 612 C C . ASN A 1 72 ? -5.392 -6.137 -7.209 1.00 80.12 72 ASN A C 1
ATOM 614 O O . ASN A 1 72 ? -6.156 -6.908 -6.621 1.00 80.12 72 ASN A O 1
ATOM 618 N N . THR A 1 73 ? -4.629 -5.278 -6.529 1.00 83.81 73 THR A N 1
ATOM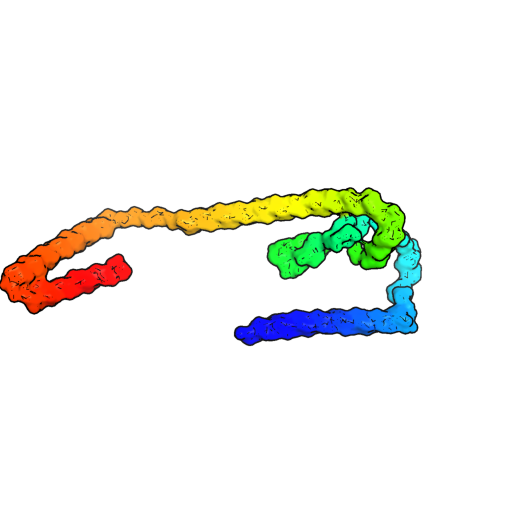 619 C CA . THR A 1 73 ? -4.719 -5.120 -5.070 1.00 83.81 73 THR A CA 1
ATOM 620 C C . THR A 1 73 ? -5.464 -3.842 -4.686 1.00 83.81 73 THR A C 1
ATOM 622 O O . THR A 1 73 ? -5.629 -2.917 -5.473 1.00 83.81 73 THR A O 1
ATOM 625 N N . ARG A 1 74 ? -5.887 -3.731 -3.420 1.00 76.94 74 ARG A N 1
ATOM 626 C CA . ARG A 1 74 ? -6.493 -2.492 -2.886 1.00 76.94 74 ARG A CA 1
ATOM 627 C C . ARG A 1 74 ? -5.539 -1.285 -2.877 1.00 76.94 74 ARG A C 1
ATOM 629 O O . ARG A 1 74 ? -5.974 -0.174 -2.579 1.00 76.94 74 ARG A O 1
ATOM 636 N N . SER A 1 75 ? -4.256 -1.507 -3.148 1.00 79.56 75 SER A N 1
ATOM 637 C CA . SER A 1 75 ? -3.216 -0.480 -3.228 1.00 79.56 75 SER A CA 1
ATOM 638 C C . SER A 1 75 ? -2.623 -0.390 -4.636 1.00 79.56 75 SER A C 1
ATOM 640 O O . SER A 1 75 ? -1.459 -0.027 -4.770 1.00 79.56 75 SER A O 1
ATOM 642 N N . ASP A 1 76 ? -3.405 -0.737 -5.661 1.00 86.12 76 ASP A N 1
ATOM 643 C CA . ASP A 1 76 ? -2.969 -0.672 -7.052 1.00 86.12 76 ASP A CA 1
ATOM 644 C C . ASP A 1 76 ? -2.498 0.745 -7.419 1.00 86.12 76 ASP A C 1
ATOM 646 O O . ASP A 1 76 ? -3.183 1.740 -7.162 1.00 86.12 76 ASP A O 1
ATOM 650 N N . LEU A 1 77 ? -1.295 0.815 -7.986 1.00 81.62 77 LEU A N 1
ATOM 651 C CA . LEU A 1 77 ? -0.668 2.044 -8.467 1.00 81.62 77 LEU A CA 1
ATOM 652 C C . LEU A 1 77 ? -0.984 2.295 -9.953 1.00 81.62 77 LEU A C 1
ATOM 654 O O . LEU A 1 77 ? -0.635 3.350 -10.479 1.00 81.62 77 LEU A O 1
ATOM 658 N N . GLY A 1 78 ? -1.657 1.350 -10.616 1.00 84.56 78 GLY A N 1
ATOM 659 C CA . GLY A 1 78 ? -1.946 1.365 -12.043 1.00 84.56 78 GLY A CA 1
ATOM 660 C C . GLY A 1 78 ? -0.816 0.772 -12.886 1.00 84.56 78 GLY A C 1
ATOM 661 O O . GLY A 1 78 ? 0.209 0.313 -12.379 1.00 84.56 78 GLY A O 1
ATOM 662 N N . GLN A 1 79 ? -1.011 0.792 -14.206 1.00 81.94 79 GLN A N 1
ATOM 663 C CA . GLN A 1 79 ? -0.008 0.322 -15.163 1.00 81.94 79 GLN A CA 1
ATOM 664 C C . GLN A 1 79 ? 1.259 1.177 -15.082 1.00 81.94 79 GLN A C 1
ATOM 666 O O . GLN A 1 79 ? 1.188 2.402 -14.951 1.00 81.94 79 GLN A O 1
ATOM 671 N N . CYS A 1 80 ? 2.428 0.536 -15.173 1.00 85.06 80 CYS A N 1
ATOM 672 C CA . CYS A 1 80 ? 3.682 1.272 -15.140 1.00 85.06 80 CYS A CA 1
ATOM 673 C C . CYS A 1 80 ? 3.775 2.218 -16.352 1.00 85.06 80 CYS A C 1
ATOM 675 O O . CYS A 1 80 ? 3.584 1.770 -17.480 1.00 85.06 80 CYS A O 1
ATOM 677 N N . PRO A 1 81 ? 4.132 3.503 -16.163 1.00 84.00 81 PRO A N 1
ATOM 678 C CA . PRO A 1 81 ? 4.319 4.440 -17.275 1.00 84.00 81 PRO A CA 1
ATOM 679 C C . PRO A 1 81 ? 5.601 4.180 -18.084 1.00 84.00 81 PRO A C 1
ATOM 681 O O . PRO A 1 81 ? 5.900 4.925 -19.012 1.00 84.00 81 PRO A O 1
ATOM 684 N N . ARG A 1 82 ? 6.401 3.181 -17.693 1.00 86.88 82 ARG A N 1
ATOM 685 C CA . ARG A 1 82 ? 7.695 2.852 -18.292 1.00 86.88 82 ARG A CA 1
ATOM 686 C C . ARG A 1 82 ? 7.691 1.430 -18.830 1.00 86.88 82 ARG A C 1
ATOM 688 O O . ARG A 1 82 ? 6.959 0.575 -18.343 1.00 86.88 82 ARG A O 1
ATOM 695 N N . VAL A 1 83 ? 8.555 1.183 -19.805 1.00 85.75 83 VAL A N 1
ATOM 696 C CA . VAL A 1 83 ? 8.648 -0.092 -20.516 1.00 85.75 83 VAL A CA 1
ATOM 697 C C . VAL A 1 83 ? 9.350 -1.142 -19.654 1.00 85.75 83 VAL A C 1
ATOM 699 O O . VAL A 1 83 ? 10.442 -0.903 -19.126 1.00 85.75 83 VA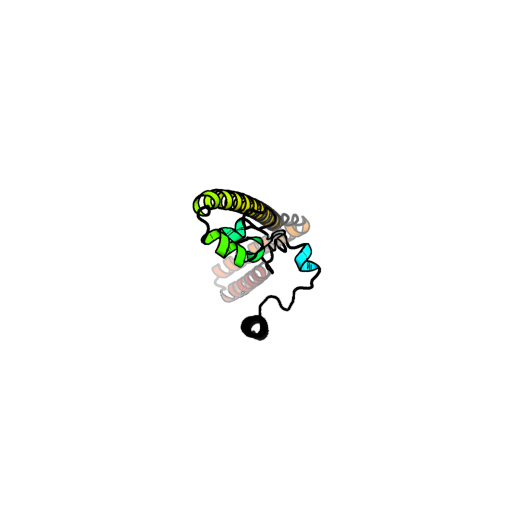L A O 1
ATOM 702 N N . HIS A 1 84 ? 8.714 -2.309 -19.523 1.00 85.44 84 HIS A N 1
ATOM 703 C CA . HIS A 1 84 ? 9.252 -3.515 -18.890 1.00 85.44 84 HIS A CA 1
ATOM 704 C C . HIS A 1 84 ? 9.496 -4.574 -19.968 1.00 85.44 84 HIS A C 1
ATOM 706 O O . HIS A 1 84 ? 8.607 -5.362 -20.280 1.00 85.44 84 HIS A O 1
ATOM 712 N N . ASP A 1 85 ? 10.688 -4.573 -20.564 1.00 83.38 85 ASP A N 1
ATOM 713 C CA . ASP A 1 85 ? 11.077 -5.585 -21.550 1.00 83.38 85 ASP A CA 1
ATOM 714 C C . ASP A 1 85 ? 12.140 -6.526 -20.947 1.00 83.38 85 ASP A C 1
ATOM 716 O O . ASP A 1 85 ? 13.217 -6.054 -20.553 1.00 83.38 85 ASP A O 1
ATOM 720 N N . PRO A 1 86 ? 11.880 -7.847 -20.864 1.00 83.00 86 PRO A N 1
ATOM 721 C CA . PRO A 1 86 ? 12.858 -8.813 -20.369 1.00 83.00 86 PRO A CA 1
ATOM 722 C C . PRO A 1 86 ? 14.133 -8.870 -21.227 1.00 83.00 86 PRO A C 1
ATOM 724 O O . PRO A 1 86 ? 15.215 -9.079 -20.681 1.00 83.00 86 PRO A O 1
ATOM 727 N N . LYS A 1 87 ? 14.060 -8.602 -22.539 1.00 83.25 87 LYS A N 1
ATOM 728 C CA . LYS A 1 87 ? 15.242 -8.596 -23.423 1.00 83.25 87 LYS A CA 1
ATOM 729 C C . LYS A 1 87 ? 16.214 -7.473 -23.066 1.00 83.25 87 LYS A C 1
ATOM 731 O O . LYS A 1 87 ? 17.435 -7.645 -23.136 1.00 83.25 87 LYS A O 1
ATOM 736 N N . LEU A 1 88 ? 15.680 -6.321 -22.657 1.00 83.31 88 LEU A N 1
ATOM 737 C CA . LEU A 1 88 ? 16.485 -5.191 -22.193 1.00 83.31 88 LEU A CA 1
ATOM 738 C C . LEU A 1 88 ? 17.134 -5.491 -20.843 1.00 83.31 88 LEU A C 1
ATOM 740 O O . LEU A 1 88 ? 18.288 -5.118 -20.638 1.00 83.31 88 LEU A O 1
ATOM 744 N N . LYS A 1 89 ? 16.435 -6.218 -19.966 1.00 84.12 89 LYS A N 1
ATOM 745 C CA . LYS A 1 89 ? 16.982 -6.663 -18.682 1.00 84.12 89 LYS A CA 1
ATOM 746 C C . LYS A 1 89 ? 18.161 -7.616 -18.866 1.00 84.12 89 LYS A C 1
ATOM 748 O O . LYS A 1 89 ? 19.225 -7.371 -18.310 1.00 84.12 89 LYS A O 1
ATOM 753 N N . GLU A 1 90 ? 18.029 -8.622 -19.727 1.00 85.69 90 GLU A N 1
ATOM 754 C CA . GLU A 1 90 ? 19.154 -9.508 -20.052 1.00 85.69 90 GLU A CA 1
ATOM 755 C C . GLU A 1 90 ? 20.339 -8.749 -20.663 1.00 85.69 90 GLU A C 1
ATOM 757 O O . GLU A 1 90 ? 21.499 -9.054 -20.388 1.00 85.69 90 GLU A O 1
ATOM 762 N N . SER A 1 91 ? 20.060 -7.755 -21.510 1.00 85.00 91 SER A N 1
ATOM 763 C CA . SER A 1 91 ? 21.098 -6.918 -22.123 1.00 85.00 91 SER A CA 1
ATOM 764 C C . SER A 1 91 ? 21.811 -6.039 -21.090 1.00 85.00 91 SER A C 1
ATOM 766 O O . SER A 1 91 ? 23.016 -5.818 -21.205 1.00 85.00 91 SER A O 1
ATOM 768 N N . PHE A 1 92 ? 21.086 -5.557 -20.075 1.00 85.69 92 PHE A N 1
ATOM 769 C CA . PHE A 1 92 ? 21.635 -4.806 -18.946 1.00 85.69 92 PHE A CA 1
ATOM 770 C C . PHE A 1 92 ? 22.521 -5.690 -18.061 1.00 85.69 92 PHE A C 1
ATOM 772 O O . PHE A 1 92 ? 23.656 -5.304 -17.782 1.00 85.69 92 PHE A O 1
ATOM 779 N N . GLU A 1 93 ? 22.061 -6.891 -17.703 1.00 85.81 93 GLU A N 1
ATOM 780 C CA . GLU A 1 93 ? 22.812 -7.868 -16.895 1.00 85.81 93 GLU A CA 1
ATOM 781 C C . GLU A 1 93 ? 24.105 -8.335 -17.583 1.00 85.81 93 GLU A C 1
ATOM 783 O O . GLU A 1 93 ? 25.121 -8.557 -16.930 1.00 85.81 93 GLU A O 1
ATOM 788 N N . LYS A 1 94 ? 24.102 -8.434 -18.919 1.00 86.12 94 LYS A N 1
ATOM 789 C CA . LYS A 1 94 ? 25.292 -8.779 -19.721 1.00 86.12 94 LYS A CA 1
ATOM 790 C C . LYS A 1 94 ? 26.237 -7.592 -19.949 1.00 86.12 94 LYS A C 1
ATOM 792 O O . LYS A 1 94 ? 27.330 -7.776 -20.487 1.00 86.12 94 LYS A O 1
ATOM 797 N N . SER A 1 95 ? 25.831 -6.370 -19.605 1.00 84.75 95 SER A N 1
ATOM 798 C CA . SER A 1 95 ? 26.620 -5.169 -19.878 1.00 84.75 95 SER A CA 1
ATOM 799 C C . SER A 1 95 ? 27.712 -4.950 -18.826 1.00 84.75 95 SER A C 1
ATOM 801 O O . SER A 1 95 ? 27.487 -5.083 -17.628 1.00 84.75 95 SER A O 1
ATOM 803 N N . SER A 1 96 ? 28.894 -4.496 -19.249 1.00 82.94 96 SER A N 1
ATOM 804 C CA . SER A 1 96 ? 29.989 -4.138 -18.327 1.00 82.94 96 SER A CA 1
ATOM 805 C C . SER A 1 96 ? 29.689 -2.917 -17.447 1.00 82.94 96 SER A C 1
ATOM 807 O O . SER A 1 96 ? 30.410 -2.640 -16.492 1.00 82.94 96 SER A O 1
ATOM 809 N N . ARG A 1 97 ? 28.637 -2.158 -17.779 1.00 82.94 97 ARG A N 1
ATOM 810 C CA . ARG A 1 97 ? 28.201 -0.952 -17.061 1.00 82.94 97 ARG A CA 1
ATOM 811 C C . ARG A 1 97 ? 27.164 -1.256 -15.977 1.00 82.94 97 ARG A C 1
ATOM 813 O O . ARG A 1 97 ? 26.818 -0.341 -15.235 1.00 82.94 97 ARG A O 1
ATOM 820 N N . HIS A 1 98 ? 26.713 -2.506 -15.868 1.00 83.81 98 HIS A N 1
ATOM 821 C CA . HIS A 1 98 ? 25.732 -2.971 -14.892 1.00 83.81 98 HIS A CA 1
ATOM 822 C C . HIS A 1 98 ? 26.058 -2.495 -13.468 1.00 83.81 98 HIS A C 1
ATOM 824 O O . HIS A 1 98 ? 25.314 -1.705 -12.884 1.00 83.81 98 HIS A O 1
ATOM 830 N N . ASP A 1 99 ? 27.232 -2.868 -12.955 1.00 84.19 99 ASP A N 1
ATOM 831 C CA . ASP A 1 99 ? 27.614 -2.638 -11.555 1.00 84.19 99 ASP A CA 1
ATOM 832 C C . ASP A 1 99 ? 27.727 -1.151 -11.189 1.00 84.19 99 ASP A C 1
ATOM 834 O O . ASP A 1 99 ? 27.510 -0.761 -10.044 1.00 84.19 99 ASP A O 1
ATOM 838 N N . ALA A 1 100 ? 28.013 -0.288 -12.168 1.00 87.81 100 ALA A N 1
ATOM 839 C CA . ALA A 1 100 ? 28.075 1.156 -11.959 1.00 87.81 100 ALA A CA 1
ATOM 840 C C . ALA A 1 100 ? 26.684 1.818 -11.897 1.00 87.81 100 ALA A C 1
ATOM 842 O O . ALA A 1 100 ? 26.537 2.906 -11.328 1.00 87.81 100 ALA A O 1
ATOM 843 N N . TYR A 1 101 ? 25.670 1.201 -12.508 1.00 86.12 101 TYR A N 1
ATOM 844 C CA . TYR A 1 101 ? 24.314 1.746 -12.616 1.00 86.12 101 TYR A CA 1
ATOM 845 C C . TYR A 1 101 ? 23.342 1.152 -11.597 1.00 86.12 101 TYR A C 1
ATOM 847 O O . TYR A 1 101 ? 22.442 1.868 -11.153 1.00 86.12 101 TYR A O 1
ATOM 855 N N . VAL A 1 102 ? 23.562 -0.091 -11.155 1.00 87.94 102 VAL A N 1
ATOM 856 C CA . VAL A 1 102 ? 22.752 -0.747 -10.116 1.00 87.94 102 VAL A CA 1
ATOM 857 C C . VAL A 1 102 ? 22.567 0.135 -8.872 1.00 87.94 102 VAL A C 1
ATOM 859 O O . VAL A 1 102 ? 21.414 0.406 -8.539 1.00 87.94 102 VAL A O 1
ATOM 862 N N . PRO A 1 103 ? 23.617 0.711 -8.244 1.00 90.06 103 PRO A N 1
ATOM 863 C CA . PRO A 1 103 ? 23.437 1.510 -7.029 1.00 90.06 103 PRO A CA 1
ATOM 864 C C . PRO A 1 103 ? 22.582 2.765 -7.244 1.00 90.06 103 PRO A C 1
ATOM 866 O O . PRO A 1 103 ? 21.880 3.212 -6.338 1.00 90.06 103 PRO A O 1
ATOM 869 N N . LYS A 1 104 ? 22.621 3.354 -8.448 1.00 89.50 104 LYS A N 1
ATOM 870 C CA . LYS A 1 104 ? 21.824 4.544 -8.781 1.00 89.50 104 LYS A CA 1
ATOM 871 C C . LYS A 1 104 ? 20.347 4.190 -8.888 1.00 89.50 104 LYS A C 1
ATOM 873 O O . LYS A 1 104 ? 19.510 4.859 -8.286 1.00 89.50 104 LYS A O 1
ATOM 878 N N . PHE A 1 105 ? 20.039 3.125 -9.619 1.00 89.00 105 PHE A N 1
ATOM 879 C CA . PHE A 1 105 ? 18.672 2.649 -9.780 1.00 89.00 105 PHE A CA 1
ATOM 880 C C . PHE A 1 105 ? 18.099 2.087 -8.469 1.00 89.00 105 PHE A C 1
ATOM 882 O O . PHE A 1 105 ? 16.933 2.334 -8.163 1.00 89.00 105 PHE A O 1
ATOM 889 N N . GLU A 1 106 ? 18.916 1.421 -7.647 1.00 89.56 106 GLU A N 1
ATOM 890 C CA . GLU A 1 106 ? 18.537 0.998 -6.293 1.00 89.56 106 GLU A CA 1
ATOM 891 C C . GLU A 1 106 ? 18.223 2.185 -5.387 1.00 89.56 106 GLU A C 1
ATOM 893 O O . GLU A 1 106 ? 17.207 2.170 -4.695 1.00 89.56 106 GLU A O 1
ATOM 898 N N . ALA A 1 107 ? 19.040 3.241 -5.414 1.00 91.50 107 ALA A N 1
ATOM 899 C CA . ALA A 1 107 ? 18.782 4.441 -4.626 1.00 91.50 107 ALA A CA 1
ATOM 900 C C . ALA A 1 107 ? 17.481 5.147 -5.048 1.00 91.50 107 ALA A C 1
ATOM 902 O O . ALA A 1 107 ? 16.748 5.662 -4.202 1.00 91.50 107 ALA A O 1
ATOM 903 N N . GLU A 1 108 ? 17.165 5.177 -6.345 1.00 89.94 108 GLU A N 1
ATOM 904 C CA . GLU A 1 108 ? 15.883 5.701 -6.829 1.00 89.94 108 GLU A CA 1
ATOM 905 C C . GLU A 1 108 ? 14.699 4.827 -6.403 1.00 89.94 108 GLU A C 1
ATOM 907 O O . GLU A 1 108 ? 13.669 5.361 -5.980 1.00 89.94 108 GLU A O 1
ATOM 912 N N . LEU A 1 109 ? 14.851 3.500 -6.462 1.00 90.44 109 LEU A N 1
ATOM 913 C CA . LEU A 1 109 ? 13.841 2.558 -5.985 1.00 90.44 109 LEU A CA 1
ATOM 914 C C . LEU A 1 109 ? 13.611 2.713 -4.478 1.00 90.44 109 LEU A C 1
ATOM 916 O O . LEU A 1 109 ? 12.464 2.795 -4.049 1.00 90.44 109 LEU A O 1
ATOM 920 N N . ALA A 1 110 ? 14.675 2.824 -3.682 1.00 91.12 110 ALA A N 1
ATOM 921 C CA . ALA A 1 110 ? 14.593 3.023 -2.237 1.00 91.12 110 ALA A CA 1
ATOM 922 C C . ALA A 1 110 ? 13.813 4.299 -1.892 1.00 91.12 110 ALA A C 1
ATOM 924 O O . ALA A 1 110 ? 12.847 4.241 -1.133 1.00 91.12 110 ALA A O 1
ATOM 925 N N . LYS A 1 111 ? 14.134 5.426 -2.542 1.00 93.00 111 LYS A N 1
ATOM 926 C CA . LYS A 1 111 ? 13.393 6.691 -2.380 1.00 93.00 111 LYS A CA 1
ATOM 927 C C . LYS A 1 111 ? 11.919 6.562 -2.756 1.00 93.00 111 LYS A C 1
ATOM 929 O O . LYS A 1 111 ? 11.065 7.219 -2.165 1.00 93.00 111 LYS A O 1
ATOM 934 N N . PHE A 1 112 ? 11.602 5.770 -3.778 1.00 90.94 112 PHE A N 1
ATOM 935 C CA . PHE A 1 112 ? 10.217 5.525 -4.164 1.00 90.94 112 PHE A CA 1
ATOM 936 C C . PHE A 1 112 ? 9.487 4.660 -3.125 1.00 90.94 112 PHE A C 1
ATOM 938 O O . PHE A 1 112 ? 8.373 4.997 -2.729 1.00 90.94 112 PHE A O 1
ATOM 945 N N . CYS A 1 113 ? 10.132 3.609 -2.618 1.00 90.75 113 CYS A N 1
ATOM 946 C CA . CYS A 1 113 ? 9.603 2.773 -1.541 1.00 90.75 113 CYS A CA 1
ATOM 947 C C . CYS A 1 113 ? 9.367 3.571 -0.251 1.00 90.75 113 CYS A C 1
ATOM 949 O O . CYS A 1 113 ? 8.314 3.421 0.361 1.00 90.75 113 CYS A O 1
ATOM 951 N N . GLU A 1 114 ? 10.282 4.464 0.131 1.00 94.38 114 GLU A N 1
ATOM 952 C CA . GLU A 1 114 ? 10.105 5.358 1.283 1.00 94.38 114 GLU A CA 1
ATOM 953 C C . GLU A 1 114 ? 8.839 6.212 1.149 1.00 94.38 114 GLU A C 1
ATOM 955 O O . GLU A 1 114 ? 8.047 6.296 2.087 1.00 94.38 114 GLU A O 1
ATOM 960 N N . LYS A 1 115 ? 8.587 6.788 -0.036 1.00 92.81 115 LYS A N 1
ATOM 961 C CA . LYS A 1 115 ? 7.353 7.549 -0.296 1.00 92.81 115 LYS A CA 1
ATOM 962 C C . LYS A 1 115 ? 6.104 6.685 -0.132 1.00 92.81 115 LYS A C 1
ATOM 964 O O . LYS A 1 115 ? 5.152 7.119 0.513 1.00 92.81 115 LYS A O 1
ATOM 969 N N . LEU A 1 116 ? 6.118 5.460 -0.664 1.00 90.38 116 LEU A N 1
ATOM 970 C CA . LEU A 1 116 ? 4.998 4.526 -0.513 1.00 90.38 116 LEU A CA 1
ATOM 971 C C . LEU A 1 116 ? 4.742 4.184 0.959 1.00 90.38 116 LEU A C 1
ATOM 973 O O . LEU A 1 116 ? 3.590 4.185 1.391 1.00 90.38 116 LEU A O 1
ATOM 977 N N . VAL A 1 117 ? 5.797 3.940 1.741 1.00 93.56 117 VAL A N 1
ATOM 978 C CA . VAL A 1 117 ? 5.682 3.690 3.185 1.00 93.56 117 VAL A CA 1
ATOM 979 C C . VAL A 1 117 ? 5.068 4.898 3.889 1.00 93.56 117 VAL A C 1
ATOM 981 O O . VAL A 1 117 ? 4.095 4.738 4.621 1.00 93.56 117 VAL A O 1
ATOM 984 N N . MET A 1 118 ? 5.535 6.115 3.597 1.00 95.19 118 MET A N 1
ATOM 985 C CA . MET A 1 118 ? 4.964 7.336 4.177 1.00 95.19 118 MET A CA 1
ATOM 986 C C . MET A 1 118 ? 3.474 7.510 3.848 1.00 95.19 118 MET A C 1
ATOM 988 O O . MET A 1 118 ? 2.690 7.941 4.700 1.00 95.19 118 MET A O 1
ATOM 992 N N . ASP A 1 119 ? 3.054 7.182 2.626 1.00 91.62 119 ASP A N 1
ATOM 993 C CA . ASP A 1 119 ? 1.648 7.260 2.224 1.00 91.62 119 ASP A CA 1
ATOM 994 C C . ASP A 1 119 ? 0.786 6.197 2.918 1.00 91.62 119 ASP A C 1
ATOM 996 O O . ASP A 1 119 ? -0.348 6.486 3.330 1.00 91.62 119 ASP A O 1
ATOM 1000 N N . LEU A 1 120 ? 1.328 4.991 3.111 1.00 91.50 120 LEU A N 1
ATOM 1001 C CA . LEU A 1 120 ? 0.690 3.937 3.896 1.00 91.50 120 LEU A CA 1
ATOM 1002 C C . LEU A 1 120 ? 0.571 4.335 5.368 1.00 91.50 120 LEU A C 1
ATOM 1004 O O . LEU A 1 120 ? -0.522 4.230 5.923 1.00 91.50 120 LEU A O 1
ATOM 1008 N N . ASP A 1 121 ? 1.616 4.891 5.973 1.00 95.12 121 ASP A N 1
ATOM 1009 C CA . ASP A 1 121 ? 1.588 5.378 7.355 1.00 95.12 121 ASP A CA 1
ATOM 1010 C C . ASP A 1 121 ? 0.543 6.481 7.541 1.00 95.12 121 ASP A C 1
ATOM 1012 O O . ASP A 1 121 ? -0.252 6.454 8.485 1.00 95.12 121 ASP A O 1
ATOM 1016 N N . ARG A 1 122 ? 0.446 7.424 6.593 1.00 94.81 122 ARG A N 1
ATOM 1017 C CA . ARG A 1 122 ? -0.610 8.452 6.588 1.00 94.81 122 ARG A CA 1
ATOM 1018 C C . ARG A 1 122 ? -2.006 7.849 6.466 1.00 94.81 122 ARG A C 1
ATOM 1020 O O . ARG A 1 122 ? -2.959 8.372 7.052 1.00 94.81 122 ARG A O 1
ATOM 1027 N N . ARG A 1 123 ? -2.170 6.783 5.679 1.00 92.19 123 ARG A N 1
ATOM 1028 C CA . ARG A 1 123 ? -3.447 6.069 5.538 1.00 92.19 123 ARG A CA 1
ATOM 1029 C C . ARG A 1 123 ? -3.807 5.336 6.830 1.00 92.19 123 ARG A C 1
ATOM 1031 O O . ARG A 1 123 ? -4.948 5.446 7.275 1.00 92.19 123 ARG A O 1
ATOM 1038 N N . VAL A 1 124 ? -2.840 4.663 7.454 1.00 94.00 124 VAL A N 1
ATOM 1039 C CA . VAL A 1 124 ? -2.999 3.975 8.741 1.00 9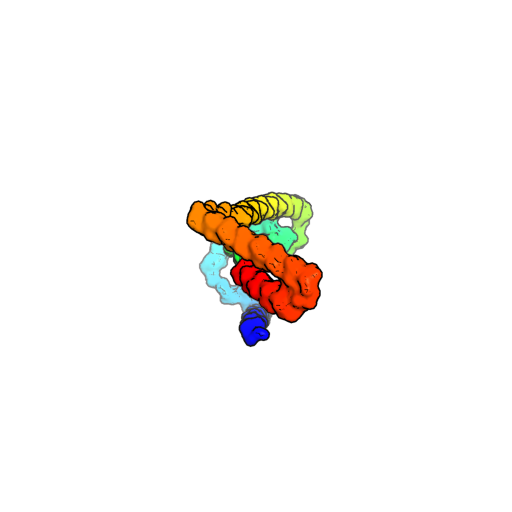4.00 124 VAL A CA 1
ATOM 1040 C C . VAL A 1 124 ? -3.353 4.971 9.837 1.00 94.00 124 VAL A C 1
ATOM 1042 O O . VAL A 1 124 ? -4.322 4.742 10.554 1.00 94.00 124 VAL A O 1
ATOM 1045 N N . ARG A 1 125 ? -2.654 6.110 9.929 1.00 94.75 125 ARG A N 1
ATOM 1046 C CA . ARG A 1 125 ? -2.949 7.156 10.920 1.00 94.75 125 ARG A CA 1
ATOM 1047 C C . ARG A 1 125 ? -4.391 7.648 10.809 1.00 94.75 125 ARG A C 1
ATOM 1049 O O . ARG A 1 125 ? -5.109 7.638 11.798 1.00 94.75 125 ARG A O 1
ATOM 1056 N N . ARG A 1 126 ? -4.841 7.984 9.594 1.00 92.88 126 ARG A N 1
ATOM 1057 C CA . ARG A 1 126 ? -6.235 8.388 9.330 1.00 92.88 126 ARG A CA 1
ATOM 1058 C C . ARG A 1 126 ? -7.244 7.269 9.597 1.00 92.88 126 ARG A C 1
ATOM 1060 O O . ARG A 1 126 ? -8.397 7.540 9.908 1.00 92.88 126 ARG A O 1
ATOM 1067 N N . GLY A 1 127 ? -6.857 6.009 9.406 1.00 91.12 127 GLY A N 1
ATOM 1068 C CA . GLY A 1 127 ? -7.680 4.858 9.782 1.00 91.12 127 GLY A CA 1
ATOM 1069 C C . GLY A 1 127 ? -7.842 4.749 11.297 1.00 91.12 127 GLY A C 1
ATOM 1070 O O . GLY A 1 127 ? -8.958 4.617 11.781 1.00 91.12 127 GLY A O 1
ATOM 1071 N N . ARG A 1 128 ? -6.738 4.879 12.038 1.00 92.12 128 ARG A N 1
ATOM 1072 C CA . ARG A 1 128 ? -6.729 4.851 13.506 1.00 92.12 128 ARG A CA 1
ATOM 1073 C C . ARG A 1 128 ? -7.507 6.011 14.117 1.00 92.12 128 ARG A C 1
ATOM 1075 O O . ARG A 1 128 ? -8.233 5.790 15.069 1.00 92.12 128 ARG A O 1
ATOM 1082 N N . GLU A 1 129 ? -7.387 7.213 13.563 1.00 90.75 129 GLU A N 1
ATOM 1083 C CA . GLU A 1 129 ? -8.119 8.397 14.030 1.00 90.75 129 GLU A CA 1
ATOM 1084 C C . GLU A 1 129 ? -9.637 8.240 13.857 1.00 90.75 129 GLU A C 1
ATOM 1086 O O . GLU A 1 129 ? -10.385 8.493 14.794 1.00 90.75 129 GLU A O 1
ATOM 1091 N N . ARG A 1 130 ? -10.086 7.716 12.706 1.00 87.56 130 ARG A N 1
ATOM 1092 C CA . ARG A 1 130 ? -11.502 7.374 12.487 1.00 87.56 130 ARG A CA 1
ATOM 1093 C C . ARG A 1 130 ? -12.004 6.331 13.486 1.00 87.56 130 ARG A C 1
ATOM 1095 O O . ARG A 1 130 ? -13.053 6.528 14.081 1.00 87.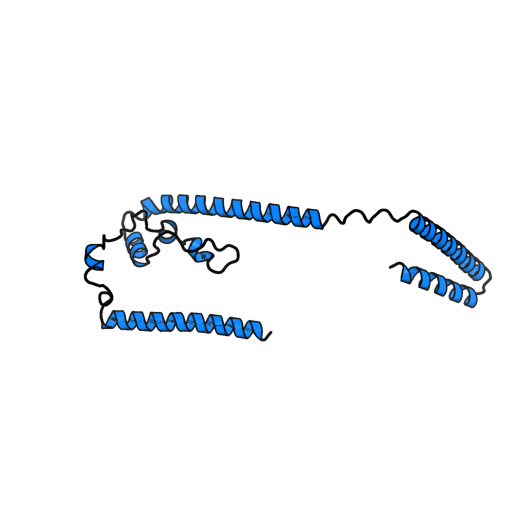56 130 ARG A O 1
ATOM 1102 N N . LEU A 1 131 ? -11.231 5.265 13.709 1.00 86.00 131 LEU A N 1
ATOM 1103 C CA . LEU A 1 131 ? -11.576 4.237 14.696 1.00 86.00 131 LEU A CA 1
ATOM 1104 C C . LEU A 1 131 ? -11.622 4.802 16.121 1.00 86.00 131 LEU A C 1
ATOM 1106 O O . LEU A 1 131 ? -12.524 4.468 16.872 1.00 86.00 131 LEU A O 1
ATOM 1110 N N . ALA A 1 132 ? -10.681 5.669 16.497 1.00 84.19 132 ALA A N 1
ATOM 1111 C CA . ALA A 1 132 ? -10.672 6.301 17.814 1.00 84.19 132 ALA A CA 1
ATOM 1112 C C . ALA A 1 132 ? -11.903 7.198 18.026 1.00 84.19 132 ALA A C 1
ATOM 1114 O O . ALA A 1 132 ? -12.468 7.200 19.112 1.00 84.19 132 ALA A O 1
ATOM 1115 N N . GLN A 1 133 ? -12.350 7.906 16.985 1.00 77.31 133 GLN A N 1
ATOM 1116 C CA . GLN A 1 133 ? -13.559 8.727 17.040 1.00 77.31 133 GLN A CA 1
ATOM 1117 C C . GLN A 1 133 ? -14.847 7.891 17.128 1.00 77.31 133 GLN A C 1
ATOM 1119 O O . GLN A 1 133 ? -15.795 8.313 17.778 1.00 77.31 133 GLN A O 1
ATOM 1124 N N . GLU A 1 134 ? -14.891 6.709 16.506 1.00 65.62 134 GLU A N 1
ATOM 1125 C CA . GLU A 1 134 ? -16.011 5.761 16.646 1.00 65.62 134 GLU A CA 1
ATOM 1126 C C . GLU A 1 134 ? -16.025 5.052 18.015 1.00 65.62 134 GLU A C 1
ATOM 1128 O O . GLU A 1 134 ? -17.082 4.627 18.477 1.00 65.62 134 GLU A O 1
ATOM 1133 N N . VAL A 1 135 ? -14.861 4.922 18.663 1.00 59.81 135 VAL A N 1
ATOM 1134 C CA . VAL A 1 135 ? -14.686 4.294 19.987 1.00 59.81 135 VAL A CA 1
ATOM 1135 C C . VAL A 1 135 ? -14.921 5.267 21.145 1.00 59.81 135 VAL A C 1
ATOM 1137 O O . VAL A 1 135 ? -15.025 4.817 22.279 1.00 59.81 135 VAL A O 1
ATOM 1140 N N . GLU A 1 136 ? -15.072 6.567 20.896 1.00 55.88 136 GLU A N 1
ATOM 1141 C CA . GLU A 1 136 ? -15.751 7.459 21.839 1.00 55.88 136 GLU A CA 1
ATOM 1142 C C . GLU A 1 136 ? -17.260 7.220 21.671 1.00 55.88 136 GLU A C 1
ATOM 1144 O O . GLU A 1 136 ? -17.870 7.820 20.776 1.00 55.88 136 GLU A O 1
ATOM 1149 N N . PRO A 1 137 ? -17.910 6.331 22.462 1.00 52.72 137 PRO A N 1
ATOM 1150 C CA . PRO A 1 137 ? -19.358 6.342 22.497 1.00 52.72 137 PRO A CA 1
ATOM 1151 C C . PRO A 1 137 ? -19.743 7.770 22.854 1.00 52.72 137 PRO A C 1
ATOM 1153 O O . PRO A 1 137 ? -19.217 8.326 23.822 1.00 52.72 137 PRO A O 1
ATOM 1156 N N . ALA A 1 138 ? -20.644 8.370 22.072 1.00 54.72 138 ALA A N 1
ATOM 1157 C CA . ALA A 1 138 ? -21.325 9.577 22.512 1.00 54.72 138 ALA A CA 1
ATOM 1158 C C . ALA A 1 138 ? -21.666 9.367 23.996 1.00 54.72 138 ALA A C 1
ATOM 1160 O O . ALA A 1 138 ? -22.22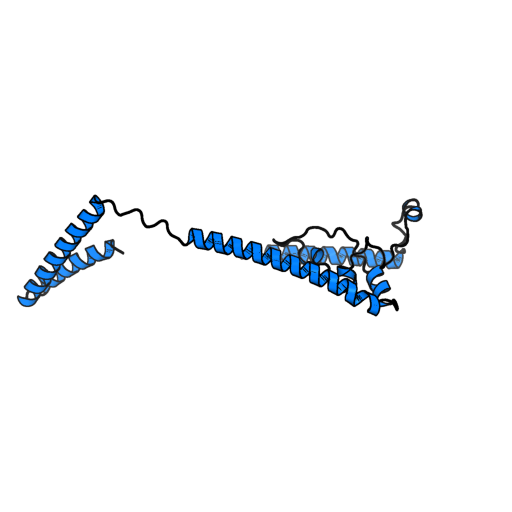4 8.301 24.302 1.00 54.72 138 ALA A O 1
ATOM 1161 N N . PRO A 1 139 ? -21.255 10.275 24.910 1.00 56.38 139 PRO A N 1
ATOM 1162 C CA . PRO A 1 139 ? -21.490 10.072 26.331 1.00 56.38 139 PRO A CA 1
ATOM 1163 C C . PRO A 1 139 ? -22.957 9.683 26.460 1.00 56.38 139 PRO A C 1
ATOM 1165 O O . PRO A 1 139 ? -23.783 10.356 25.825 1.00 56.38 139 PRO A O 1
ATOM 1168 N N . PRO A 1 140 ? -23.276 8.553 27.130 1.00 55.62 140 PRO A N 1
ATOM 1169 C CA . PRO A 1 140 ? -24.639 8.050 27.169 1.00 55.62 140 PRO A CA 1
ATOM 1170 C C . PRO A 1 140 ? -25.511 9.239 27.523 1.00 55.62 140 PRO A C 1
ATOM 1172 O O . PRO A 1 140 ? -25.227 9.909 28.520 1.00 55.62 140 PRO A O 1
ATOM 1175 N N . ALA A 1 141 ? -26.450 9.573 26.624 1.00 61.69 141 ALA A N 1
ATOM 1176 C CA . ALA A 1 141 ? -27.251 10.783 26.749 1.00 61.69 141 ALA A CA 1
ATOM 1177 C C . ALA A 1 141 ? -27.685 10.890 28.212 1.00 61.69 141 ALA A C 1
ATOM 1179 O O . ALA A 1 141 ? -28.147 9.867 28.737 1.00 61.69 141 ALA A O 1
ATOM 1180 N N . PRO A 1 142 ? -27.454 12.038 28.886 1.00 61.00 142 PRO A N 1
ATOM 1181 C CA . PRO A 1 142 ? -27.673 12.145 30.318 1.00 61.00 142 PRO A CA 1
ATOM 1182 C C . PRO A 1 142 ? -29.048 11.566 30.611 1.00 61.00 142 PRO A C 1
ATOM 1184 O O . PRO A 1 142 ? -30.039 11.982 30.003 1.00 61.00 142 PRO A O 1
ATOM 1187 N N . LEU A 1 143 ? -29.063 10.512 31.433 1.00 61.22 143 LEU A N 1
ATOM 1188 C CA . LEU A 1 143 ? -30.281 9.811 31.815 1.00 61.22 143 LEU A CA 1
ATOM 1189 C C . LEU A 1 143 ? -31.285 10.897 32.202 1.00 61.22 143 LEU A C 1
ATOM 1191 O O . LEU A 1 143 ? -30.965 11.735 33.047 1.00 61.22 143 LEU A O 1
ATOM 1195 N N . SER A 1 144 ? -32.440 10.951 31.530 1.00 70.25 144 SER A N 1
ATOM 1196 C CA . SER A 1 144 ? -33.424 11.996 31.821 1.00 70.25 144 SER A CA 1
ATOM 1197 C C . SER A 1 144 ? -33.715 11.991 33.322 1.00 70.25 144 SER A C 1
ATOM 1199 O O . SER A 1 144 ? -33.728 10.921 33.936 1.00 70.25 144 SER A O 1
ATOM 1201 N N . ALA A 1 145 ? -33.923 13.166 33.923 1.00 71.44 145 ALA A N 1
ATOM 1202 C CA . ALA A 1 145 ? -34.155 13.282 35.366 1.00 71.44 145 ALA A CA 1
ATOM 1203 C C . ALA A 1 145 ? -35.240 12.298 35.854 1.00 71.44 145 ALA A C 1
ATOM 1205 O O . ALA A 1 145 ? -35.063 11.635 36.871 1.00 71.44 145 ALA A O 1
ATOM 1206 N N . GLU A 1 146 ? -36.276 12.085 35.037 1.00 70.69 146 GLU A N 1
ATOM 1207 C CA . GLU A 1 146 ? -37.331 11.089 35.257 1.00 70.69 146 GLU A CA 1
ATOM 1208 C C . GLU A 1 146 ? -36.814 9.643 35.361 1.00 70.69 146 GLU A C 1
ATOM 1210 O O . GLU A 1 146 ? -37.248 8.891 36.229 1.00 70.69 146 GLU A O 1
ATOM 1215 N N . LYS A 1 147 ? -35.873 9.224 34.503 1.00 73.44 147 LYS A N 1
ATOM 1216 C CA . LYS A 1 147 ? -35.275 7.880 34.571 1.00 73.44 147 LYS A CA 1
ATOM 1217 C C . LYS A 1 147 ? -34.360 7.737 35.783 1.00 73.44 147 LYS A C 1
ATOM 1219 O O . LYS A 1 147 ? -34.332 6.671 36.389 1.00 73.44 147 LYS A O 1
ATOM 1224 N N . SER A 1 148 ? -33.638 8.795 36.152 1.00 76.31 148 SER A N 1
ATOM 1225 C CA . SER A 1 148 ? -32.814 8.805 37.367 1.00 76.31 148 SER A CA 1
ATOM 1226 C C . SER A 1 148 ? -33.666 8.640 38.627 1.00 76.31 148 SER A C 1
ATOM 1228 O O . SER A 1 148 ? -33.301 7.883 39.521 1.00 76.31 148 SER A O 1
ATOM 1230 N N . GLU A 1 149 ? -34.815 9.309 38.686 1.00 79.75 149 GLU A N 1
ATOM 1231 C CA . GLU A 1 149 ? -35.750 9.220 39.810 1.00 79.75 149 GLU A CA 1
ATOM 1232 C C . GLU A 1 149 ? -36.475 7.864 39.853 1.00 79.75 149 GLU A C 1
ATOM 1234 O O . GLU A 1 149 ? -36.661 7.266 40.911 1.00 79.75 149 GLU A O 1
ATOM 1239 N N . GLN A 1 150 ? -36.811 7.291 38.695 1.00 79.44 150 GLN A N 1
ATOM 1240 C CA . GLN A 1 150 ? -37.327 5.921 38.633 1.00 79.44 150 GLN A CA 1
ATOM 1241 C C . GLN A 1 150 ? -36.303 4.894 39.138 1.00 79.44 150 GLN A C 1
ATOM 1243 O O . GLN A 1 150 ? -36.685 3.934 39.812 1.00 79.44 150 GLN A O 1
ATOM 1248 N N . LEU A 1 151 ? -35.013 5.090 38.840 1.00 81.12 151 LEU A N 1
ATOM 1249 C CA . LEU A 1 151 ? -33.940 4.225 39.329 1.00 81.12 151 LEU A CA 1
ATOM 1250 C C . LEU A 1 151 ? -33.763 4.336 40.847 1.00 81.12 151 LEU A C 1
ATOM 1252 O O . LEU A 1 151 ? -33.680 3.295 41.499 1.00 81.12 151 LEU A O 1
ATOM 1256 N N . SER A 1 152 ? -33.788 5.543 41.421 1.00 83.06 152 SER A N 1
ATOM 1257 C CA . SER A 1 152 ? -33.672 5.720 42.877 1.00 83.06 152 SER A CA 1
ATOM 1258 C C . SER A 1 152 ? -34.852 5.092 43.628 1.00 83.06 152 SER A C 1
ATOM 1260 O O . SER A 1 152 ? -34.651 4.345 44.585 1.00 83.06 152 SER A O 1
ATOM 1262 N N . VAL A 1 153 ? -36.082 5.283 43.141 1.00 86.75 153 VAL A N 1
ATOM 1263 C CA . VAL A 1 153 ? -37.286 4.667 43.728 1.00 86.75 153 VAL A CA 1
ATOM 1264 C C . VAL A 1 153 ? -37.238 3.137 43.642 1.00 86.75 153 VAL A C 1
ATOM 1266 O O . VAL A 1 153 ? -37.697 2.437 44.550 1.00 86.75 153 VAL A O 1
ATOM 1269 N N . LEU A 1 154 ? -36.714 2.578 42.547 1.00 82.62 154 LEU A N 1
ATOM 1270 C CA . LEU A 1 154 ? -36.532 1.130 42.414 1.00 82.62 154 LEU A CA 1
ATOM 1271 C C . LEU A 1 154 ? -35.451 0.602 43.364 1.00 82.62 154 LEU A C 1
ATOM 1273 O O . LEU A 1 154 ? -35.632 -0.474 43.932 1.00 82.62 154 LEU A O 1
ATOM 1277 N N . GLU A 1 155 ? -34.371 1.349 43.573 1.00 84.81 155 GLU A N 1
ATOM 1278 C CA . GLU A 1 155 ? -33.300 0.997 44.509 1.00 84.81 155 GLU A CA 1
ATOM 1279 C C . GLU A 1 155 ? -33.777 0.997 45.962 1.00 84.81 155 GLU A C 1
ATOM 1281 O O . GLU A 1 155 ? -33.493 0.049 46.694 1.00 84.81 155 GLU A O 1
ATOM 1286 N N . GLU A 1 156 ? -34.576 1.982 46.371 1.00 88.19 156 GLU A N 1
ATOM 1287 C CA . GLU A 1 156 ? -35.212 1.989 47.694 1.00 88.19 156 GLU A CA 1
ATOM 1288 C C . GLU A 1 156 ? -36.162 0.801 47.879 1.00 88.19 156 GLU A C 1
ATOM 1290 O O . GLU A 1 156 ? -36.132 0.120 48.904 1.00 88.19 156 GLU A O 1
ATOM 1295 N N . LYS A 1 157 ? -36.965 0.475 46.859 1.00 84.94 157 LYS A N 1
ATOM 1296 C CA . LYS A 1 157 ? -37.842 -0.707 46.895 1.00 84.94 157 LYS A CA 1
ATOM 1297 C C . LYS A 1 157 ? -37.058 -2.013 47.005 1.00 84.94 157 LYS A C 1
ATOM 1299 O O . LYS A 1 157 ? -37.556 -2.950 47.621 1.00 84.94 157 LYS A O 1
ATOM 1304 N N . ILE A 1 158 ? -35.873 -2.100 46.402 1.00 86.19 158 ILE A N 1
ATOM 1305 C CA . ILE A 1 158 ? -34.996 -3.270 46.529 1.00 86.19 158 ILE A CA 1
ATOM 1306 C C . ILE A 1 158 ? -34.436 -3.361 47.949 1.00 86.19 158 ILE A C 1
ATOM 1308 O O . ILE A 1 158 ? -34.509 -4.436 48.535 1.00 86.19 158 ILE A O 1
ATOM 1312 N N . LYS A 1 159 ? -33.950 -2.251 48.520 1.00 87.44 159 LYS A N 1
ATOM 1313 C CA . LYS A 1 159 ? -33.455 -2.212 49.908 1.00 87.44 159 LYS A CA 1
ATOM 1314 C C . LYS A 1 159 ? -34.519 -2.682 50.901 1.00 87.44 159 LYS A C 1
ATOM 1316 O O . LYS A 1 159 ? -34.270 -3.615 51.652 1.00 87.44 159 LYS A O 1
ATOM 1321 N N . ASN A 1 160 ? -35.737 -2.150 50.797 1.00 88.06 160 ASN A N 1
ATOM 1322 C CA . ASN A 1 160 ? -36.851 -2.555 51.659 1.00 88.06 160 ASN A CA 1
ATOM 1323 C C . ASN A 1 160 ? -37.202 -4.048 51.518 1.00 88.06 160 ASN A C 1
ATOM 1325 O O . ASN A 1 160 ? -37.577 -4.695 52.491 1.00 88.06 160 ASN A O 1
ATOM 1329 N N . LEU A 1 161 ? -37.110 -4.609 50.306 1.00 85.50 161 LEU A N 1
ATOM 1330 C CA . LEU A 1 161 ? -37.349 -6.039 50.093 1.00 85.50 161 LEU A CA 1
ATOM 1331 C C . LEU A 1 161 ? -36.221 -6.909 50.665 1.00 85.50 161 LEU A C 1
ATOM 1333 O O . LEU A 1 161 ? -36.510 -8.003 51.137 1.00 85.50 161 LEU A O 1
ATOM 1337 N N . LEU A 1 162 ? -34.969 -6.443 50.641 1.00 85.62 162 LEU A N 1
ATOM 1338 C CA . LEU A 1 162 ? -33.837 -7.151 51.247 1.00 85.62 162 LEU A CA 1
ATOM 1339 C C . LEU A 1 162 ? -33.946 -7.179 52.777 1.00 85.62 162 LEU A C 1
ATOM 1341 O O . LEU A 1 162 ? -33.825 -8.250 53.360 1.00 85.62 162 LEU A O 1
ATOM 1345 N N . GLU A 1 163 ? -34.302 -6.060 53.409 1.00 89.75 163 GLU A N 1
ATOM 1346 C CA . GLU A 1 163 ? -34.556 -6.002 54.860 1.00 89.75 163 GLU A CA 1
ATOM 1347 C C . GLU A 1 163 ? -35.712 -6.932 55.284 1.00 89.75 163 GLU A C 1
ATOM 1349 O O . GLU A 1 163 ? -35.678 -7.581 56.334 1.00 89.75 163 GLU A O 1
ATOM 1354 N N . GLN A 1 164 ? -36.746 -7.062 54.444 1.00 84.44 164 GLN A N 1
ATOM 1355 C CA . GLN A 1 164 ? -37.832 -8.021 54.674 1.00 84.44 164 GLN A CA 1
ATOM 1356 C C . GLN A 1 164 ? -37.367 -9.477 54.554 1.00 84.44 164 GLN A C 1
ATOM 1358 O O . GLN A 1 164 ? -37.823 -10.326 55.314 1.00 84.44 164 GLN A O 1
ATOM 1363 N N . VAL A 1 165 ? -36.459 -9.783 53.623 1.00 87.31 165 VAL A N 1
ATOM 1364 C CA . VAL A 1 165 ? -35.867 -11.125 53.508 1.00 87.31 165 VAL A CA 1
ATOM 1365 C C . VAL A 1 165 ? -35.009 -11.443 54.734 1.00 87.31 165 VAL A C 1
ATOM 1367 O O . VAL A 1 165 ? -35.133 -12.536 55.281 1.00 87.31 165 VAL A O 1
ATOM 1370 N N . GLU A 1 166 ? -34.190 -10.496 55.193 1.00 85.44 166 GLU A N 1
ATOM 1371 C CA . GLU A 1 166 ? -33.336 -10.655 56.377 1.00 85.44 166 GLU A CA 1
ATOM 1372 C C . GLU A 1 166 ? -34.169 -10.895 57.642 1.00 85.44 166 GLU A C 1
ATOM 1374 O O . GLU A 1 166 ? -33.975 -11.902 58.322 1.00 85.44 166 GLU A O 1
ATOM 1379 N N . SER A 1 167 ? -35.176 -10.058 57.902 1.00 87.31 167 SER A N 1
ATOM 1380 C CA . SER A 1 167 ? -36.054 -10.208 59.074 1.00 87.31 167 SER A CA 1
ATOM 1381 C C . SER A 1 167 ? -36.882 -11.502 59.066 1.00 87.31 167 SER A C 1
ATOM 1383 O O . SER A 1 167 ? -37.066 -12.126 60.112 1.00 87.31 167 SER A O 1
ATOM 1385 N N . LEU A 1 168 ? -37.365 -11.954 57.902 1.00 83.88 168 LEU A N 1
ATOM 1386 C CA . LEU A 1 168 ? -38.053 -13.248 57.781 1.00 83.88 168 LEU A CA 1
ATOM 1387 C C . LEU A 1 168 ? -37.092 -14.433 57.950 1.00 83.88 168 LEU A C 1
ATOM 1389 O O . LEU A 1 168 ? -37.492 -15.467 58.494 1.00 83.88 168 LEU A O 1
ATOM 1393 N N . GLY A 1 169 ? -35.832 -14.272 57.535 1.00 82.69 169 GLY A N 1
ATOM 1394 C CA . GLY A 1 169 ? -34.755 -15.225 57.790 1.00 82.69 169 GLY A CA 1
ATOM 1395 C C . GLY A 1 169 ? -34.439 -15.355 59.281 1.00 82.69 169 GLY A C 1
ATOM 1396 O O . GLY A 1 169 ? -34.389 -16.471 59.798 1.00 82.69 169 GLY A O 1
ATOM 1397 N N . GLU A 1 170 ? -34.319 -14.233 59.995 1.00 84.88 170 GLU A N 1
ATOM 1398 C CA . GLU A 1 170 ? -34.100 -14.199 61.450 1.00 84.88 170 GLU A CA 1
ATOM 1399 C C . GLU A 1 170 ? -35.283 -14.781 62.239 1.00 84.88 170 GLU A C 1
ATOM 1401 O O . GLU A 1 170 ? -35.089 -15.461 63.247 1.00 84.88 170 GLU A O 1
ATOM 1406 N N . ALA A 1 171 ? -36.513 -14.586 61.754 1.00 85.81 171 ALA A N 1
ATOM 1407 C CA . ALA A 1 171 ? -37.725 -15.166 62.335 1.00 85.81 171 ALA A CA 1
ATOM 1408 C C . ALA A 1 171 ? -37.897 -16.675 62.051 1.00 85.81 171 ALA A C 1
ATOM 1410 O O . ALA A 1 171 ? -38.891 -17.268 62.479 1.00 85.81 171 ALA A O 1
ATOM 1411 N N . GLY A 1 172 ? -36.972 -17.304 61.314 1.00 82.88 172 GLY A N 1
ATOM 1412 C CA . GLY A 1 172 ? -37.009 -18.732 60.986 1.00 82.88 172 GLY A CA 1
ATOM 1413 C C . GLY A 1 172 ? -38.058 -19.120 59.938 1.00 82.88 172 GLY A C 1
ATOM 1414 O O . GLY A 1 172 ? -38.315 -20.307 59.739 1.00 82.88 172 GLY A O 1
ATOM 1415 N N . LYS A 1 173 ? -38.663 -18.148 59.240 1.00 83.88 173 LYS A N 1
ATOM 1416 C CA . LYS A 1 173 ? -39.647 -18.376 58.170 1.00 83.88 173 LYS A CA 1
ATOM 1417 C C . LYS A 1 173 ? -38.952 -18.540 56.819 1.00 83.88 173 LYS A C 1
ATOM 1419 O O . LYS A 1 173 ? -39.094 -17.719 55.912 1.00 83.88 173 LYS A O 1
ATOM 1424 N N . VAL A 1 174 ? -38.182 -19.620 56.708 1.00 79.31 174 VAL A N 1
ATOM 1425 C CA . VAL A 1 174 ? -37.272 -19.882 55.580 1.00 79.31 174 VAL A CA 1
ATOM 1426 C C . VAL A 1 174 ? -38.009 -19.923 54.232 1.00 79.31 174 VAL A C 1
ATOM 1428 O O . VAL A 1 174 ? -37.546 -19.308 53.272 1.00 79.31 174 VAL A O 1
ATOM 1431 N N . ASP A 1 175 ? -39.194 -20.538 54.173 1.00 81.06 175 ASP A N 1
ATOM 1432 C CA . ASP A 1 175 ? -39.978 -20.659 52.933 1.00 81.06 175 ASP A CA 1
ATOM 1433 C C . ASP A 1 175 ? -40.480 -19.299 52.401 1.00 81.06 175 ASP A C 1
ATOM 1435 O O . ASP A 1 175 ? -40.483 -19.045 51.192 1.00 81.06 175 ASP A O 1
ATOM 1439 N N . GLU A 1 176 ? -40.884 -18.389 53.297 1.00 83.00 176 GLU A N 1
ATOM 1440 C CA . GLU A 1 176 ? -41.359 -17.044 52.937 1.00 83.00 176 GLU A CA 1
ATOM 1441 C C . GLU A 1 176 ? -40.195 -16.135 52.507 1.00 83.00 176 GLU A C 1
ATOM 1443 O O . GLU A 1 176 ? -40.312 -15.393 51.523 1.00 83.00 176 GLU A O 1
ATOM 1448 N N . ALA A 1 177 ? -39.053 -16.235 53.196 1.00 81.12 177 ALA A N 1
ATOM 1449 C CA . ALA A 1 177 ? -37.833 -15.503 52.864 1.00 81.12 177 ALA A CA 1
ATOM 1450 C C . ALA A 1 177 ? -37.289 -15.900 51.479 1.00 81.12 177 ALA A C 1
ATOM 1452 O O . ALA A 1 177 ? -36.937 -15.036 50.671 1.00 81.12 177 ALA A O 1
ATOM 1453 N N . GLU A 1 178 ? -37.292 -17.194 51.146 1.00 81.88 178 GLU A N 1
ATOM 1454 C CA . GLU A 1 178 ? -36.820 -17.688 49.849 1.00 81.88 178 GLU A CA 1
ATOM 1455 C C . GLU A 1 178 ? -37.720 -17.232 48.683 1.00 81.88 178 GLU A C 1
ATOM 1457 O O . GLU A 1 178 ? -37.239 -16.878 47.598 1.00 81.88 178 GLU A O 1
ATOM 1462 N N . ALA A 1 179 ? -39.038 -17.184 48.900 1.00 84.62 179 ALA A N 1
ATOM 1463 C CA . ALA A 1 179 ? -39.992 -16.686 47.911 1.00 84.62 179 ALA A CA 1
ATOM 1464 C C . ALA A 1 179 ? -39.807 -15.183 47.623 1.00 84.62 179 ALA A C 1
ATOM 1466 O O . ALA A 1 179 ? -39.917 -14.746 46.470 1.00 84.62 179 ALA A O 1
ATOM 1467 N N . LEU A 1 180 ? -39.508 -14.383 48.651 1.00 82.69 180 LEU A N 1
ATOM 1468 C CA . LEU A 1 180 ? -39.187 -12.960 48.507 1.00 82.69 180 LEU A CA 1
ATOM 1469 C C . LEU A 1 180 ? -37.827 -12.744 47.834 1.00 82.69 180 LEU A C 1
ATOM 1471 O O . LEU A 1 180 ? -37.733 -11.927 46.916 1.00 82.69 180 LEU A O 1
ATOM 1475 N N . MET A 1 181 ? -36.813 -13.537 48.186 1.00 83.44 181 MET A N 1
ATOM 1476 C CA . MET A 1 181 ? -35.491 -13.485 47.557 1.00 83.44 181 MET A CA 1
ATOM 1477 C C . MET A 1 181 ? -35.564 -13.777 46.050 1.00 83.44 181 MET A C 1
ATOM 1479 O O . MET A 1 181 ? -34.964 -13.069 45.239 1.00 83.44 181 MET A O 1
ATOM 1483 N N . ARG A 1 182 ? -36.395 -14.742 45.632 1.00 83.44 182 ARG A N 1
ATOM 1484 C CA . ARG A 1 182 ? -36.659 -15.004 44.205 1.00 83.44 182 ARG A CA 1
ATOM 1485 C C . ARG A 1 182 ? -37.263 -13.803 43.472 1.00 83.44 182 ARG A C 1
ATOM 1487 O O . ARG A 1 182 ? -36.884 -13.532 42.333 1.00 83.44 182 ARG A O 1
ATOM 1494 N N . LYS A 1 183 ? -38.164 -13.046 44.109 1.00 82.19 183 LYS A N 1
ATOM 1495 C CA . LYS A 1 183 ? -38.723 -11.811 43.523 1.00 82.19 183 LYS A CA 1
ATOM 1496 C C . LYS A 1 183 ? -37.667 -10.717 43.366 1.00 82.19 183 LYS A C 1
ATOM 1498 O O . LYS A 1 183 ? -37.702 -9.992 42.371 1.00 82.19 183 LYS A O 1
ATOM 1503 N N . VAL A 1 184 ? -36.736 -10.603 44.316 1.00 82.62 184 VAL A N 1
ATOM 1504 C CA . VAL A 1 184 ? -35.598 -9.676 44.217 1.00 82.62 184 VAL A CA 1
ATOM 1505 C C . VAL A 1 184 ? -34.715 -10.060 43.026 1.00 82.62 184 VAL A C 1
ATOM 1507 O O . VAL A 1 184 ? -34.465 -9.220 42.163 1.00 82.62 184 VAL A O 1
ATOM 1510 N N . LEU A 1 185 ? -34.343 -11.336 42.898 1.00 78.44 185 LEU A N 1
ATOM 1511 C CA . LEU A 1 185 ? -33.501 -11.834 41.802 1.00 78.44 185 LEU A CA 1
ATOM 1512 C C . LEU A 1 185 ? -34.115 -11.612 40.409 1.00 78.44 185 LEU A C 1
ATOM 1514 O O . LEU A 1 185 ? -33.420 -11.175 39.493 1.00 78.44 185 LEU A O 1
ATOM 1518 N N . LEU A 1 186 ? -35.425 -11.828 40.249 1.00 77.50 186 LEU A N 1
ATOM 1519 C CA . LEU A 1 186 ? -36.123 -11.563 38.982 1.00 77.50 186 LEU A CA 1
ATOM 1520 C C . LEU A 1 186 ? -36.071 -10.082 38.577 1.00 77.50 186 LEU A C 1
ATOM 1522 O O . LEU A 1 186 ? -35.970 -9.772 37.392 1.00 77.50 186 LEU A O 1
ATOM 1526 N N . ARG A 1 187 ? -36.102 -9.158 39.546 1.00 70.75 187 ARG A N 1
ATOM 1527 C CA . ARG A 1 187 ? -35.959 -7.718 39.276 1.00 70.75 187 ARG A CA 1
ATOM 1528 C C . ARG A 1 187 ? -34.536 -7.322 38.893 1.00 70.75 187 ARG A C 1
ATOM 1530 O O . ARG A 1 187 ? -34.378 -6.424 38.073 1.00 70.75 187 ARG A O 1
ATOM 1537 N N . PHE A 1 188 ? -33.520 -7.992 39.435 1.00 66.38 188 PHE A N 1
ATOM 1538 C CA . PHE A 1 188 ? -32.127 -7.784 39.024 1.00 66.38 188 PHE A CA 1
ATOM 1539 C C . PHE A 1 188 ? -31.850 -8.312 37.611 1.00 66.38 188 PHE A C 1
ATOM 1541 O O . PHE A 1 188 ? -31.107 -7.676 36.868 1.00 66.38 188 PHE A O 1
ATOM 1548 N N . SER A 1 189 ? -32.492 -9.411 37.202 1.00 55.94 189 SER A N 1
ATOM 1549 C CA . SER A 1 189 ? -32.289 -10.010 35.874 1.00 55.94 189 SER A CA 1
ATOM 1550 C C . SER A 1 189 ? -32.813 -9.167 34.707 1.00 55.94 189 SER A C 1
ATOM 1552 O O . SER A 1 189 ? -32.426 -9.418 33.576 1.00 55.94 189 SER A O 1
ATOM 1554 N N . ILE A 1 190 ? -33.692 -8.191 34.951 1.00 56.41 190 ILE A N 1
ATOM 1555 C CA . ILE A 1 190 ? -34.192 -7.266 33.914 1.00 56.41 190 ILE A CA 1
ATOM 1556 C C . ILE A 1 190 ? -33.225 -6.076 33.723 1.00 56.41 190 ILE A C 1
ATOM 1558 O O . ILE A 1 190 ? -33.353 -5.312 32.770 1.00 56.41 190 ILE A O 1
ATOM 1562 N N . ARG A 1 191 ? -32.253 -5.901 34.633 1.00 51.03 191 ARG A N 1
ATOM 1563 C CA . ARG A 1 191 ? -31.306 -4.774 34.657 1.00 51.03 191 ARG A CA 1
ATOM 1564 C C . ARG A 1 191 ? -29.976 -5.069 33.936 1.00 51.03 191 ARG A C 1
ATOM 1566 O O . ARG A 1 191 ? -29.191 -4.136 33.788 1.00 51.03 191 ARG A O 1
ATOM 1573 N N . PHE A 1 192 ? -29.743 -6.308 33.490 1.00 38.47 192 PHE A N 1
ATOM 1574 C CA . PHE A 1 192 ? -28.569 -6.740 32.717 1.00 38.47 192 PHE A CA 1
ATOM 1575 C C . PHE A 1 192 ? -28.967 -7.337 31.369 1.00 38.47 192 PHE A C 1
ATOM 1577 O O . PHE A 1 192 ? -29.991 -8.055 31.331 1.00 38.47 192 PHE A O 1
#

Sequence (192 aa):
SIYENILKFFNLFSQFRFQVMDAQRALLDELMGTARNLTEEEKKGYRELRWDDKEVCAFYMVRFCPHDLFVNTRSDLGQCPRVHDPKLKESFEKSSRHDAYVPKFEAELAKFCEKLVMDLDRRVRRGRERLAQEVEPAPPAPLSAEKSEQLSVLEEKIKNLLEQVESLGEAGKVDEAEALMRKVLLRFSIRF

Radius of gyration: 37.49 Å; chains: 1; bounding box: 71×37×105 Å

pLDDT: mean 75.63, std 14.36, range [38.47, 95.19]